Protein AF-A0A3A8HRG1-F1 (afdb_monomer)

Solvent-accessible surface area (backbone atoms only — not comparable to full-atom values): 15637 Å² total; per-residue (Å²): 131,80,51,72,49,59,65,69,24,76,54,39,59,68,60,47,46,47,54,53,48,51,49,38,50,62,71,25,59,51,32,38,40,53,51,36,60,57,62,70,53,98,63,71,62,85,59,69,48,52,72,47,67,64,45,76,43,97,86,77,39,63,30,53,34,36,42,33,46,102,90,48,72,43,30,27,44,77,41,55,66,68,78,72,34,56,59,52,50,50,29,49,76,69,62,64,51,50,36,38,36,26,58,62,85,72,97,61,97,67,65,86,88,61,31,72,48,33,33,49,58,47,18,69,40,35,77,56,68,69,60,18,48,44,32,40,40,48,25,55,53,42,66,61,66,38,48,61,60,55,51,69,58,49,50,54,40,50,50,37,60,64,65,67,47,87,88,56,66,55,38,64,66,50,45,32,52,38,31,23,51,50,37,35,41,72,79,31,68,91,35,49,45,74,49,54,50,80,43,76,74,86,80,70,94,66,68,46,54,30,35,35,32,36,67,55,62,92,91,46,69,62,28,39,39,36,37,36,57,38,89,86,76,68,42,66,27,42,38,36,31,37,72,44,98,89,51,57,49,70,76,46,75,44,70,71,70,49,43,27,62,63,48,25,55,48,52,52,52,55,54,55,54,59,73,69,53,87,129

Mean predicted aligned error: 11.52 Å

Secondary structure (DSSP, 8-state):
---HHHHHHTT-HHHHHHHHHHHHHHH-HHHHHHHHHHHT----TT---EEEEEEEPTTS-EEEEEEEETTEEEEEEE-SS----HHHHHHHHTT---EEEES-STT----TT--EEEHHHHHHH--SHHHHHHHHHHHHHHT----EE-HHHHHHHHHHHHTT-TT---HHHHHHHHHHHHHHHHH-TTTEEEEEEE---SSSSS--EEEEEEESSTTS--EEEEEEE-TTT-SEEEEEE---TTS--EEEEEES-EEHHHHHHHHHHHHHHHHTS--

Nearest PDB structures (foldseek):
  5kuy-assembly1_G  TM=3.711E-01  e=3.960E+00  synthetic construct
  3jv1-assembly1_A  TM=2.970E-01  e=3.161E+00  Trypanosoma brucei

Radius of gyration: 20.43 Å; Cα contacts (8 Å, |Δi|>4): 458; chains: 1; bounding box: 57×33×59 Å

Organism: NCBI:txid2316733

Sequence (279 aa):
MASMFEAMARHRPEWLAQGILMRAVETEPAVRALMIEQLGENLPREEIPGVTEEEVTEGGWRADVCVAWKHRTARLELKLLAGFTRRQEEALKRREVDLLILPSKEGRELPDGLPVLTWRELADAALDPCLKQLLAEVSASSTRRLEEISGTELEQDLNSFVGEREERRWGLMYRFLSTVHQHLNEEAPTEYRASDGWARTPKGEEPYYGFCFWLGDDAKPRYWLGFWRSNNTKKPVFGLSAPSERGPPVLFEEPLSFNAGALARRILSEARGYNCQPR

Foldseek 3Di:
DDDPLRVVCVQNSPVSLLVLLLVLLQPFLLLQVVVCVLLVDPADSPDRWDKDAQDQDPLRHTAGIWTHDPVDIAGEHEDQLDDAAPSRVVCQVVVVHSEYEYLDPPDDDGPPSRRYDYLQNSLVRGPPPVSSSNSVSSSVVSVDQPQADFQVLCVVLQVCVQVPPVPDHRRSQVSNQSNLVVLLCVVQVPFKDWHNDQDFDDPDDWTWTWTWMTGHDPVDWTKTWTWTQDPVPRGIWTFIWTQDPVGTDTLDTDPHTGGSNVRSVVNCVSRVVVVPDDD

pLDDT: mean 78.16, std 14.01, range [41.16, 96.94]

Structure (mmCIF, N/CA/C/O backbone):
data_AF-A0A3A8HRG1-F1
#
_entry.id   AF-A0A3A8HRG1-F1
#
loop_
_atom_site.group_PDB
_atom_site.id
_atom_site.type_symbol
_atom_site.label_atom_id
_atom_site.label_alt_id
_atom_site.label_comp_id
_atom_site.label_asym_id
_atom_site.label_entity_id
_atom_site.label_seq_id
_atom_site.pdbx_PDB_ins_code
_atom_site.Cartn_x
_atom_site.Cartn_y
_atom_site.Cartn_z
_atom_site.occupancy
_atom_site.B_iso_or_equiv
_atom_site.auth_seq_id
_atom_site.auth_comp_id
_atom_site.auth_asym_id
_atom_site.auth_atom_id
_atom_site.pdbx_PDB_model_num
ATOM 1 N N . MET A 1 1 ? 15.275 -9.276 15.040 1.00 42.50 1 MET A N 1
ATOM 2 C CA . MET A 1 1 ? 16.120 -8.224 14.432 1.00 42.50 1 MET A CA 1
ATOM 3 C C . MET A 1 1 ? 15.348 -7.618 13.274 1.00 42.50 1 MET A C 1
ATOM 5 O O . MET A 1 1 ? 14.746 -8.386 12.533 1.00 42.50 1 MET A O 1
ATOM 9 N N . ALA A 1 2 ? 15.314 -6.288 13.160 1.00 51.34 2 ALA A N 1
ATOM 10 C CA . ALA A 1 2 ? 14.718 -5.619 12.003 1.00 51.34 2 ALA A CA 1
ATOM 11 C C . ALA A 1 2 ? 15.547 -5.926 10.742 1.00 51.34 2 ALA A C 1
ATOM 13 O O . ALA A 1 2 ? 16.775 -5.978 10.816 1.00 51.34 2 ALA A O 1
ATOM 14 N N . SER A 1 3 ? 14.874 -6.168 9.619 1.00 54.78 3 SER A N 1
ATOM 15 C CA . SER A 1 3 ? 15.497 -6.293 8.293 1.00 54.78 3 SER A CA 1
ATOM 16 C C . SER A 1 3 ? 16.106 -4.960 7.839 1.00 54.78 3 SER A C 1
ATOM 18 O O . SER A 1 3 ? 15.803 -3.913 8.416 1.00 54.78 3 SER A O 1
ATOM 20 N N . MET A 1 4 ? 16.964 -4.976 6.814 1.00 56.56 4 MET A N 1
ATOM 21 C CA . MET A 1 4 ? 17.594 -3.756 6.297 1.00 56.56 4 MET A CA 1
ATOM 22 C C . MET A 1 4 ? 16.541 -2.786 5.755 1.00 56.56 4 MET A C 1
ATOM 24 O O . MET A 1 4 ? 16.573 -1.600 6.078 1.00 56.56 4 MET A O 1
ATOM 28 N N . PHE A 1 5 ? 15.551 -3.301 5.029 1.00 59.88 5 PHE A N 1
ATOM 29 C CA . PHE A 1 5 ? 14.385 -2.557 4.585 1.00 59.88 5 PHE A CA 1
ATOM 30 C C . PHE A 1 5 ? 13.626 -1.940 5.758 1.00 59.88 5 PHE A C 1
ATOM 32 O O . PHE A 1 5 ? 13.335 -0.756 5.717 1.00 59.88 5 PHE A O 1
ATOM 39 N N . GLU A 1 6 ? 13.338 -2.678 6.833 1.00 58.22 6 GLU A N 1
ATOM 40 C CA . GLU A 1 6 ? 12.644 -2.109 8.001 1.00 58.22 6 GLU A CA 1
ATOM 41 C C . GLU A 1 6 ? 13.480 -1.044 8.719 1.00 58.22 6 GLU A C 1
ATOM 43 O O . GLU A 1 6 ? 12.940 -0.024 9.149 1.00 58.22 6 GLU A O 1
ATOM 48 N N . ALA A 1 7 ? 14.796 -1.248 8.814 1.00 50.50 7 ALA A N 1
ATOM 49 C CA . ALA A 1 7 ? 15.716 -0.274 9.390 1.00 50.50 7 ALA A CA 1
ATOM 50 C C . ALA A 1 7 ? 15.787 1.014 8.547 1.00 50.50 7 ALA A C 1
ATOM 52 O O . ALA A 1 7 ? 15.868 2.115 9.096 1.00 50.50 7 ALA A O 1
ATOM 53 N N . MET A 1 8 ? 15.717 0.889 7.218 1.00 50.62 8 MET A N 1
ATOM 54 C CA . MET A 1 8 ? 15.715 2.012 6.275 1.00 50.62 8 MET A CA 1
ATOM 55 C C . MET A 1 8 ? 14.344 2.676 6.141 1.00 50.62 8 MET A C 1
ATOM 57 O O . MET A 1 8 ? 14.270 3.893 5.978 1.00 50.62 8 MET A O 1
ATOM 61 N N . ALA A 1 9 ? 13.263 1.899 6.232 1.00 54.69 9 ALA A N 1
ATOM 62 C CA . ALA A 1 9 ? 11.900 2.358 6.004 1.00 54.69 9 ALA A CA 1
ATOM 63 C C . ALA A 1 9 ? 11.504 3.425 7.018 1.00 54.69 9 ALA A C 1
ATOM 65 O O . ALA A 1 9 ? 10.703 4.289 6.666 1.00 54.69 9 ALA A O 1
ATOM 66 N N . ARG A 1 10 ? 12.083 3.394 8.234 1.00 54.59 10 ARG A N 1
ATOM 67 C CA . ARG A 1 10 ? 11.799 4.259 9.396 1.00 54.59 10 ARG A CA 1
ATOM 68 C C . ARG A 1 10 ? 10.297 4.338 9.713 1.00 54.59 10 ARG A C 1
ATOM 70 O O . ARG A 1 10 ? 9.851 3.734 10.680 1.00 54.59 10 ARG A O 1
ATOM 77 N N . HIS A 1 11 ? 9.527 5.043 8.877 1.00 49.66 11 HIS A N 1
ATOM 78 C CA . HIS A 1 11 ? 8.080 5.263 8.973 1.00 49.66 11 HIS A CA 1
ATOM 79 C C . HIS A 1 11 ? 7.306 5.199 7.633 1.00 49.66 11 HIS A C 1
ATOM 81 O O . HIS A 1 11 ? 6.101 5.433 7.643 1.00 49.66 11 HIS A O 1
ATOM 87 N N . ARG A 1 12 ? 7.952 4.942 6.480 1.00 55.72 12 ARG A N 1
ATOM 88 C CA . ARG A 1 12 ? 7.312 4.967 5.145 1.00 55.72 12 ARG A CA 1
ATOM 89 C C . ARG A 1 12 ? 7.734 3.792 4.258 1.00 55.72 12 ARG A C 1
ATOM 91 O O . ARG A 1 12 ? 8.461 3.989 3.280 1.00 55.72 12 ARG A O 1
ATOM 98 N N . PRO A 1 13 ? 7.307 2.569 4.601 1.00 69.19 13 PRO A N 1
ATOM 99 C CA . PRO A 1 13 ? 7.654 1.392 3.819 1.00 69.19 13 PRO A CA 1
ATOM 100 C C . PRO A 1 13 ? 7.175 1.507 2.365 1.00 69.19 13 PRO A C 1
ATOM 102 O O . PRO A 1 13 ? 7.899 1.086 1.475 1.00 69.19 13 PRO A O 1
ATOM 105 N N . GLU A 1 14 ? 6.038 2.153 2.102 1.00 72.56 14 GLU A N 1
ATOM 106 C CA . GLU A 1 14 ? 5.504 2.362 0.750 1.00 72.56 14 GLU A CA 1
ATOM 107 C C . GLU A 1 14 ? 6.413 3.257 -0.100 1.00 72.56 14 GLU A C 1
ATOM 109 O O . GLU A 1 14 ? 6.719 2.911 -1.234 1.00 72.56 14 GLU A O 1
ATOM 114 N N . TRP A 1 15 ? 6.916 4.363 0.456 1.00 74.50 15 TRP A N 1
ATOM 115 C CA . TRP A 1 15 ? 7.822 5.270 -0.263 1.00 74.50 15 TRP A CA 1
ATOM 116 C C . TRP A 1 15 ? 9.201 4.656 -0.481 1.00 74.50 15 TRP A C 1
ATOM 118 O O . TRP A 1 15 ? 9.796 4.817 -1.542 1.00 74.50 15 TRP A O 1
ATOM 128 N N . LEU A 1 16 ? 9.717 3.926 0.512 1.00 79.69 16 LEU A N 1
ATOM 129 C CA . LEU A 1 16 ? 10.969 3.204 0.323 1.00 79.69 16 LEU A CA 1
ATOM 130 C C . LEU A 1 16 ? 10.804 2.106 -0.737 1.00 79.69 16 LEU A C 1
ATOM 132 O O . LEU A 1 16 ? 11.670 1.961 -1.591 1.00 79.69 16 LEU A O 1
ATOM 136 N N . ALA A 1 17 ? 9.692 1.367 -0.720 1.00 87.38 17 ALA A N 1
ATOM 137 C CA . ALA A 1 17 ? 9.385 0.361 -1.733 1.00 87.38 17 ALA A CA 1
ATOM 138 C C . ALA A 1 17 ? 9.242 0.975 -3.132 1.00 87.38 17 ALA A C 1
ATOM 140 O O . ALA A 1 17 ? 9.766 0.418 -4.093 1.00 87.38 17 ALA A O 1
ATOM 141 N N . GLN A 1 18 ? 8.608 2.144 -3.236 1.00 89.31 18 GLN A N 1
ATOM 142 C CA . GLN A 1 18 ? 8.532 2.930 -4.464 1.00 89.31 18 GLN A CA 1
ATOM 143 C C . GLN A 1 18 ? 9.930 3.293 -4.978 1.00 89.31 18 GLN A C 1
ATOM 145 O O . GLN A 1 18 ? 10.263 2.958 -6.108 1.00 89.31 18 GLN A O 1
ATOM 150 N N . GLY A 1 19 ? 10.790 3.882 -4.141 1.00 85.50 19 GLY A N 1
ATOM 151 C CA . GLY A 1 19 ? 12.161 4.228 -4.533 1.00 85.50 19 GLY A CA 1
ATOM 152 C C . GLY A 1 19 ? 13.014 3.009 -4.911 1.00 85.50 19 GLY A C 1
ATOM 153 O O . GLY A 1 19 ? 13.786 3.063 -5.867 1.00 85.50 19 GLY A O 1
ATOM 154 N N . ILE A 1 20 ? 12.843 1.883 -4.209 1.00 91.81 20 ILE A N 1
ATOM 155 C CA . ILE A 1 20 ? 13.490 0.605 -4.544 1.00 91.81 20 ILE A CA 1
ATOM 156 C C . ILE A 1 20 ? 13.012 0.102 -5.913 1.00 91.81 20 ILE A C 1
ATOM 158 O O . ILE A 1 20 ? 13.835 -0.327 -6.720 1.00 91.81 20 ILE A O 1
ATOM 162 N N . LEU A 1 21 ? 11.709 0.177 -6.198 1.00 95.88 21 LEU A N 1
ATOM 163 C CA . LEU A 1 21 ? 11.163 -0.188 -7.502 1.00 95.88 21 LEU A CA 1
ATOM 164 C C . LEU A 1 21 ? 11.712 0.714 -8.605 1.00 95.88 21 LEU A C 1
ATOM 166 O O . LEU A 1 21 ? 12.175 0.199 -9.616 1.00 95.88 21 LEU A O 1
ATOM 170 N N . MET A 1 22 ? 11.685 2.036 -8.415 1.00 94.75 22 MET A N 1
ATOM 171 C CA . MET A 1 22 ? 12.206 2.991 -9.397 1.00 94.75 22 MET A CA 1
ATOM 172 C C . MET A 1 22 ? 13.660 2.666 -9.733 1.00 94.75 22 MET A C 1
ATOM 174 O O . MET A 1 22 ? 14.002 2.497 -10.902 1.00 94.75 22 MET A O 1
ATOM 178 N N . ARG A 1 23 ? 14.486 2.442 -8.703 1.00 93.00 23 ARG A N 1
ATOM 179 C CA . ARG A 1 23 ? 15.875 2.017 -8.877 1.00 93.00 23 ARG A CA 1
ATOM 180 C C . ARG A 1 23 ? 15.978 0.719 -9.675 1.00 93.00 23 ARG A C 1
ATOM 182 O O . ARG A 1 23 ? 16.808 0.636 -10.575 1.00 93.00 23 ARG A O 1
ATOM 189 N N . ALA A 1 24 ? 15.144 -0.273 -9.371 1.00 95.88 24 ALA A N 1
ATOM 190 C CA . ALA A 1 24 ? 15.135 -1.539 -10.093 1.00 95.88 24 ALA A CA 1
ATOM 191 C C . ALA A 1 24 ? 14.776 -1.370 -11.572 1.00 95.88 24 ALA A C 1
ATOM 193 O O . ALA A 1 24 ? 15.440 -1.945 -12.431 1.00 95.88 24 ALA A O 1
ATOM 194 N N . VAL A 1 25 ? 13.786 -0.536 -11.887 1.00 95.44 25 VAL A N 1
ATOM 195 C CA . VAL A 1 25 ? 13.422 -0.213 -13.272 1.00 95.44 25 VAL A CA 1
ATOM 196 C C . VAL A 1 25 ? 14.583 0.466 -13.996 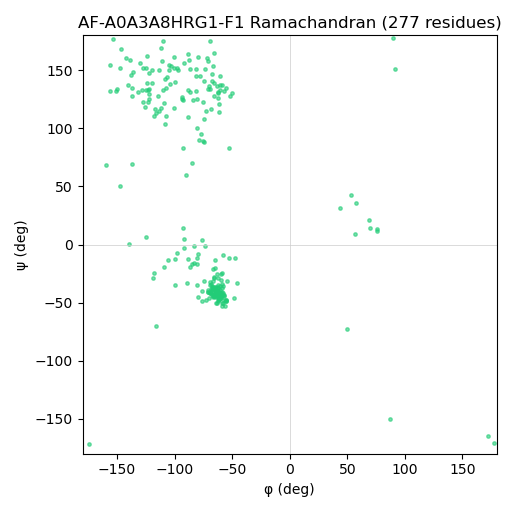1.00 95.44 25 VAL A C 1
ATOM 198 O O . VAL A 1 25 ? 14.898 0.104 -15.129 1.00 95.44 25 VAL A O 1
ATOM 201 N N . GLU A 1 26 ? 15.268 1.405 -13.351 1.00 94.44 26 GLU A N 1
ATOM 202 C CA . GLU A 1 26 ? 16.389 2.133 -13.951 1.00 94.44 26 GLU A CA 1
ATOM 203 C C . GLU A 1 26 ? 17.620 1.242 -14.178 1.00 94.44 26 GLU A C 1
ATOM 205 O O . GLU A 1 26 ? 18.287 1.362 -15.209 1.00 94.44 26 GLU A O 1
ATOM 210 N N . THR A 1 27 ? 17.927 0.315 -13.261 1.00 94.06 27 THR A N 1
ATOM 211 C CA . THR A 1 27 ? 19.212 -0.409 -13.287 1.00 94.06 27 THR A CA 1
ATOM 212 C C . THR A 1 27 ? 19.160 -1.875 -13.669 1.00 94.06 27 THR A C 1
ATOM 214 O O . THR A 1 27 ? 20.188 -2.385 -14.099 1.00 94.06 27 THR A O 1
ATOM 217 N N . GLU A 1 28 ? 18.012 -2.548 -13.581 1.00 94.94 28 GLU A N 1
ATOM 218 C CA . GLU A 1 28 ? 17.913 -3.994 -13.811 1.00 94.94 28 GLU A CA 1
ATOM 219 C C . GLU A 1 28 ? 17.194 -4.307 -15.139 1.00 94.94 28 GLU A C 1
ATOM 221 O O . GLU A 1 28 ? 15.961 -4.263 -15.208 1.00 94.94 28 GLU A O 1
ATOM 226 N N . PRO A 1 29 ? 17.918 -4.695 -16.211 1.00 94.44 29 PRO A N 1
ATOM 227 C CA . PRO A 1 29 ? 17.298 -5.054 -17.490 1.00 94.44 29 PRO A CA 1
ATOM 228 C C . PRO A 1 29 ? 16.288 -6.200 -17.376 1.00 94.44 29 PRO A C 1
ATOM 230 O O . PRO A 1 29 ? 15.260 -6.187 -18.047 1.00 94.44 29 PRO A O 1
ATOM 233 N N . ALA A 1 30 ? 16.549 -7.175 -16.500 1.00 94.88 30 ALA A N 1
ATOM 234 C CA . ALA A 1 30 ? 15.652 -8.304 -16.272 1.00 94.88 30 ALA A CA 1
ATOM 235 C C . ALA A 1 30 ? 14.327 -7.880 -15.611 1.00 94.88 30 ALA A C 1
ATOM 237 O O . ALA A 1 30 ? 13.272 -8.399 -15.975 1.00 94.88 30 ALA A O 1
ATOM 238 N N . VAL A 1 31 ? 14.357 -6.891 -14.709 1.00 95.81 31 VAL A N 1
ATOM 239 C CA . VAL A 1 31 ? 13.141 -6.310 -14.114 1.00 95.81 31 VAL A CA 1
ATOM 240 C C . VAL A 1 31 ? 12.338 -5.564 -15.177 1.00 95.81 31 VAL A C 1
ATOM 242 O O . VAL A 1 31 ? 11.130 -5.772 -15.285 1.00 95.81 31 VAL A O 1
ATOM 245 N N . ARG A 1 32 ? 12.997 -4.762 -16.026 1.00 94.62 32 ARG A N 1
ATOM 246 C CA . ARG A 1 32 ? 12.325 -4.103 -17.160 1.00 94.62 32 ARG A CA 1
ATOM 247 C C . ARG A 1 32 ? 11.702 -5.108 -18.122 1.00 94.62 32 ARG A C 1
ATOM 249 O O . ARG A 1 32 ? 10.558 -4.927 -18.524 1.00 94.62 32 ARG A O 1
ATOM 256 N N . ALA A 1 33 ? 12.426 -6.170 -18.474 1.00 94.56 33 ALA A N 1
ATOM 257 C CA . ALA A 1 33 ? 11.928 -7.206 -19.372 1.00 94.56 33 ALA A CA 1
ATOM 258 C C . ALA A 1 33 ? 10.672 -7.892 -18.813 1.00 94.56 33 ALA A C 1
ATOM 260 O O . ALA A 1 33 ? 9.693 -8.028 -19.544 1.00 94.56 33 ALA A O 1
ATOM 261 N N . LEU A 1 34 ? 10.677 -8.239 -17.520 1.00 96.25 34 LEU A N 1
ATOM 262 C CA . LEU A 1 34 ? 9.517 -8.799 -16.823 1.00 96.25 34 LEU A CA 1
ATOM 263 C C . LEU A 1 34 ? 8.313 -7.843 -16.859 1.00 96.25 34 LEU A C 1
ATOM 265 O O . LEU A 1 34 ? 7.191 -8.262 -17.131 1.00 96.25 34 LEU A O 1
ATOM 269 N N . MET A 1 35 ? 8.533 -6.549 -16.611 1.00 95.12 35 MET A N 1
ATOM 270 C CA . MET A 1 35 ? 7.461 -5.549 -16.650 1.00 95.12 35 MET A CA 1
ATOM 271 C C . MET A 1 35 ? 6.876 -5.366 -18.051 1.00 95.12 35 MET A C 1
ATOM 273 O O . MET A 1 35 ? 5.658 -5.309 -18.193 1.00 95.12 35 MET A O 1
ATOM 277 N N . ILE A 1 36 ? 7.722 -5.305 -19.082 1.00 94.44 36 ILE A N 1
ATOM 278 C CA . ILE A 1 36 ? 7.289 -5.188 -20.482 1.00 94.44 36 ILE A CA 1
ATOM 279 C C . ILE A 1 36 ? 6.469 -6.415 -20.894 1.00 94.44 36 ILE A C 1
ATOM 281 O O . ILE A 1 36 ? 5.417 -6.272 -21.516 1.00 94.44 36 ILE A O 1
ATOM 285 N N . GLU A 1 37 ? 6.921 -7.614 -20.517 1.00 94.69 37 GLU A N 1
ATOM 286 C CA . GLU A 1 37 ? 6.184 -8.856 -20.756 1.00 94.69 37 GLU A CA 1
ATOM 287 C C . GLU A 1 37 ? 4.807 -8.824 -20.087 1.00 94.69 37 GLU A C 1
ATOM 289 O O . GLU A 1 37 ? 3.804 -9.117 -20.734 1.00 94.69 37 GLU A O 1
ATOM 294 N N . GLN A 1 38 ? 4.742 -8.399 -18.823 1.00 95.06 38 GLN A N 1
ATOM 295 C CA . GLN A 1 38 ? 3.491 -8.358 -18.075 1.00 95.06 38 GLN A CA 1
ATOM 296 C C . GLN A 1 38 ? 2.506 -7.304 -18.602 1.00 95.06 38 GLN A C 1
ATOM 298 O O . GLN A 1 38 ? 1.299 -7.544 -18.571 1.00 95.06 38 GLN A O 1
ATOM 303 N N . LEU A 1 39 ? 3.004 -6.167 -19.098 1.00 92.88 39 LEU A N 1
ATOM 304 C CA . LEU A 1 39 ? 2.196 -5.153 -19.785 1.00 92.88 39 LEU A CA 1
ATOM 305 C C . LEU A 1 39 ? 1.635 -5.667 -21.123 1.00 92.88 39 LEU A C 1
ATOM 307 O O . LEU A 1 39 ? 0.645 -5.132 -21.613 1.00 92.88 39 LEU A O 1
ATOM 311 N N . GLY A 1 40 ? 2.240 -6.705 -21.715 1.00 87.94 40 GLY A N 1
ATOM 312 C CA . GLY A 1 40 ? 1.822 -7.254 -23.007 1.00 87.94 40 GLY A CA 1
ATOM 313 C C . GLY A 1 40 ? 2.085 -6.307 -24.182 1.00 87.94 40 GLY A C 1
ATOM 314 O O . GLY A 1 40 ? 1.460 -6.434 -25.235 1.00 87.94 40 GLY A O 1
ATOM 315 N N . GLU A 1 41 ? 2.995 -5.347 -24.011 1.00 82.06 41 GLU A N 1
ATOM 316 C CA . GLU A 1 41 ? 3.288 -4.312 -24.999 1.00 82.06 41 GLU A CA 1
ATOM 317 C C . GLU A 1 41 ? 4.612 -4.569 -25.727 1.00 82.06 41 GLU A C 1
ATOM 319 O O . GLU A 1 41 ? 5.565 -5.128 -25.182 1.00 82.06 41 GLU A O 1
ATOM 324 N N . ASN A 1 42 ? 4.704 -4.116 -26.980 1.00 85.12 42 ASN A N 1
ATOM 325 C CA . ASN A 1 42 ? 5.941 -4.187 -27.755 1.00 85.12 42 ASN A CA 1
ATOM 326 C C . ASN A 1 42 ? 6.841 -2.977 -27.452 1.00 85.12 42 ASN A C 1
ATOM 328 O O . ASN A 1 42 ? 6.986 -2.074 -28.279 1.00 85.12 42 ASN A O 1
ATOM 332 N N . LEU A 1 43 ? 7.396 -2.944 -26.238 1.00 87.75 43 LEU A N 1
ATOM 333 C CA . LEU A 1 43 ? 8.286 -1.881 -25.766 1.00 87.75 43 LEU A CA 1
ATOM 334 C C . LEU A 1 43 ? 9.768 -2.269 -25.923 1.00 87.75 43 LEU A C 1
ATOM 336 O O . LEU A 1 43 ? 10.111 -3.455 -25.840 1.00 87.75 43 LEU A O 1
ATOM 340 N N . PRO A 1 44 ? 10.680 -1.299 -26.125 1.00 85.81 44 PRO A N 1
ATOM 341 C CA . PRO A 1 44 ? 12.100 -1.594 -26.284 1.00 85.81 44 PRO A CA 1
ATOM 342 C C . PRO A 1 44 ? 12.715 -2.116 -24.977 1.00 85.81 44 PRO A C 1
ATOM 344 O O . PRO A 1 44 ? 12.792 -1.402 -23.982 1.00 85.81 44 PRO A O 1
ATOM 347 N N . ARG A 1 45 ? 13.200 -3.365 -24.985 1.00 82.00 45 ARG A N 1
ATOM 348 C CA . ARG A 1 45 ? 13.760 -4.033 -23.789 1.00 82.00 45 ARG A CA 1
ATOM 349 C C . ARG A 1 45 ? 15.059 -3.405 -23.276 1.00 82.00 45 ARG A C 1
ATOM 351 O O . ARG A 1 45 ? 15.320 -3.415 -22.077 1.00 82.00 45 ARG A O 1
ATOM 358 N N . GLU A 1 46 ? 15.853 -2.858 -24.191 1.00 82.94 46 GLU A N 1
ATOM 359 C CA . GLU A 1 46 ? 17.158 -2.257 -23.894 1.00 82.94 46 GLU A CA 1
ATOM 360 C C . GLU A 1 46 ? 17.065 -0.766 -23.526 1.00 82.94 46 GLU A C 1
ATOM 362 O O . GLU A 1 46 ? 18.037 -0.188 -23.044 1.00 82.94 46 GLU A O 1
ATOM 367 N N . GLU A 1 47 ? 15.911 -0.124 -23.746 1.00 89.19 47 GLU A N 1
ATOM 368 C CA . GLU A 1 47 ? 15.701 1.271 -23.353 1.00 89.19 47 GLU A CA 1
ATOM 369 C C . GLU A 1 47 ? 15.596 1.369 -21.828 1.00 89.19 47 GLU A C 1
ATOM 371 O O . GLU A 1 47 ? 14.886 0.595 -21.182 1.00 89.19 47 GLU A O 1
ATOM 376 N N . ILE A 1 48 ? 16.306 2.342 -21.254 1.00 92.94 48 ILE A N 1
ATOM 377 C CA . ILE A 1 48 ? 16.111 2.750 -19.865 1.00 92.94 48 ILE A CA 1
ATOM 378 C C . ILE A 1 48 ? 15.014 3.822 -19.886 1.00 92.94 48 ILE A C 1
ATOM 380 O O . ILE A 1 48 ? 15.265 4.908 -20.414 1.00 92.94 48 ILE A O 1
ATOM 384 N N . PRO A 1 49 ? 13.804 3.531 -19.379 1.00 93.31 49 PRO A N 1
ATOM 385 C CA . PRO A 1 49 ? 12.719 4.499 -19.371 1.00 93.31 49 PRO A CA 1
ATOM 386 C C . PRO A 1 49 ? 12.992 5.614 -18.357 1.00 93.31 49 PRO A C 1
ATOM 388 O O . PRO A 1 49 ? 13.725 5.428 -17.385 1.00 93.31 49 PRO A O 1
ATOM 391 N N . GLY A 1 50 ? 12.354 6.767 -18.555 1.00 94.31 50 GLY A N 1
ATOM 392 C CA . GLY A 1 50 ? 12.231 7.768 -17.499 1.00 94.31 50 GLY A CA 1
ATOM 393 C C . GLY A 1 50 ? 11.275 7.265 -16.420 1.00 94.31 50 GLY A C 1
ATOM 394 O O . GLY A 1 50 ? 10.226 6.714 -16.746 1.00 94.31 50 GLY A O 1
ATOM 395 N N . VAL A 1 51 ? 11.621 7.444 -15.146 1.00 94.62 51 VAL A N 1
ATOM 396 C CA . VAL A 1 51 ? 10.775 7.018 -14.027 1.00 94.62 51 VAL A CA 1
ATOM 397 C C . VAL A 1 51 ? 10.462 8.219 -13.141 1.00 94.62 51 VAL A C 1
ATOM 399 O O . VAL A 1 51 ? 11.368 8.913 -12.685 1.00 94.62 51 VAL A O 1
ATOM 402 N N . THR A 1 52 ? 9.179 8.478 -12.911 1.00 90.38 52 THR A N 1
ATOM 403 C CA . THR A 1 52 ? 8.682 9.576 -12.070 1.00 90.38 52 THR A CA 1
ATOM 404 C C . THR A 1 52 ? 7.811 9.026 -10.951 1.00 90.38 52 THR A C 1
ATOM 406 O O . THR A 1 52 ? 7.143 8.004 -11.104 1.00 90.38 52 THR A O 1
ATOM 409 N N . GLU A 1 53 ? 7.833 9.700 -9.806 1.00 87.38 53 GLU A N 1
ATOM 410 C CA . GLU A 1 53 ? 6.987 9.374 -8.662 1.00 87.38 53 GLU A CA 1
ATOM 411 C C . GLU A 1 53 ? 5.769 10.286 -8.560 1.00 87.38 53 GLU A C 1
ATOM 413 O O . GLU A 1 53 ? 5.827 11.455 -8.937 1.00 87.38 53 GLU A O 1
ATOM 418 N N . GLU A 1 54 ? 4.695 9.754 -7.972 1.00 81.31 54 GLU A N 1
ATOM 419 C CA . GLU A 1 54 ? 3.555 10.531 -7.478 1.00 81.31 54 GLU A CA 1
ATOM 420 C C . GLU A 1 54 ? 2.939 11.487 -8.532 1.00 81.31 54 GLU A C 1
ATOM 422 O O . GLU A 1 54 ? 2.569 12.626 -8.231 1.00 81.31 54 GLU A O 1
ATOM 427 N N . GLU A 1 55 ? 2.780 11.024 -9.777 1.00 82.69 55 GLU A N 1
ATOM 428 C CA . GLU A 1 55 ? 2.306 11.852 -10.892 1.00 82.69 55 GLU A CA 1
ATOM 429 C C . GLU A 1 55 ? 0.779 12.010 -10.886 1.00 82.69 55 GLU A C 1
ATOM 431 O O . GLU A 1 55 ? 0.019 11.036 -10.879 1.00 82.69 55 GLU A O 1
ATOM 436 N N . VAL A 1 56 ? 0.312 13.262 -10.901 1.00 80.69 56 VAL A N 1
ATOM 437 C CA . VAL A 1 56 ? -1.119 13.584 -10.971 1.00 80.69 56 VAL A CA 1
ATOM 438 C C . VAL A 1 56 ? -1.625 13.345 -12.389 1.00 80.69 56 VAL A C 1
ATOM 440 O O . VAL A 1 56 ? -1.141 13.941 -13.346 1.00 80.69 56 VAL A O 1
ATOM 443 N N . THR A 1 57 ? -2.638 12.495 -12.514 1.00 77.00 57 THR A N 1
ATOM 444 C CA . THR A 1 57 ? -3.289 12.188 -13.788 1.00 77.00 57 THR A CA 1
ATOM 445 C C . THR A 1 57 ? -4.425 13.169 -14.084 1.00 77.00 57 THR A C 1
ATOM 447 O O . THR A 1 57 ? -5.013 13.767 -13.179 1.00 77.00 57 THR A O 1
ATOM 450 N N . GLU A 1 58 ? -4.806 13.277 -15.358 1.00 76.19 58 GLU A N 1
ATOM 451 C CA . GLU A 1 58 ? -5.973 14.064 -15.792 1.00 76.19 58 GLU A CA 1
ATOM 452 C C . GLU A 1 58 ? -7.287 13.587 -15.142 1.00 76.19 58 GLU A C 1
ATOM 454 O O . GLU A 1 58 ? -8.211 14.376 -14.955 1.00 76.19 58 GLU A O 1
ATOM 459 N N . GLY A 1 59 ? -7.350 12.315 -14.723 1.00 69.75 59 GLY A N 1
ATOM 460 C CA . GLY A 1 59 ? -8.477 11.723 -13.997 1.00 69.75 59 GLY A CA 1
ATOM 461 C C . GLY A 1 59 ? -8.602 12.168 -12.533 1.00 69.75 59 GLY A C 1
ATOM 462 O O . GLY A 1 59 ? -9.525 11.741 -11.840 1.00 69.75 59 GLY A O 1
ATOM 463 N N . GLY A 1 60 ? -7.695 13.016 -12.030 1.00 75.12 60 GLY A N 1
ATOM 464 C CA . GLY A 1 60 ? -7.742 13.544 -10.661 1.00 75.12 60 GLY A CA 1
ATOM 465 C C . GLY A 1 60 ? -7.306 12.546 -9.579 1.00 75.12 60 GLY A C 1
ATOM 466 O O . GLY A 1 60 ? -7.532 12.780 -8.382 1.00 75.12 60 GLY A O 1
ATOM 467 N N . TRP A 1 61 ? -6.680 11.441 -9.987 1.00 81.69 61 TRP A N 1
ATOM 468 C CA . TRP A 1 61 ? -5.952 10.518 -9.117 1.00 81.69 61 TRP A CA 1
ATOM 469 C C . TRP A 1 61 ? -4.454 10.581 -9.423 1.00 81.69 61 TRP A C 1
ATOM 471 O O . TRP A 1 61 ? -4.033 11.203 -10.399 1.00 81.69 61 TRP A O 1
ATOM 481 N N . ARG A 1 62 ? -3.643 9.975 -8.564 1.00 82.81 62 ARG A N 1
ATOM 482 C CA . ARG A 1 62 ? -2.189 10.062 -8.625 1.00 82.81 62 ARG A CA 1
ATOM 483 C C . ARG A 1 62 ? -1.600 8.665 -8.719 1.00 82.81 62 ARG A C 1
ATOM 485 O O . ARG A 1 62 ? -1.875 7.866 -7.828 1.00 82.81 62 ARG A O 1
ATOM 492 N N . ALA A 1 63 ? -0.819 8.411 -9.763 1.00 87.69 63 ALA A N 1
ATOM 493 C CA . ALA A 1 63 ? -0.067 7.171 -9.893 1.00 87.69 63 ALA A CA 1
ATOM 494 C C . ALA A 1 63 ? 1.132 7.199 -8.945 1.00 87.69 63 ALA A C 1
ATOM 496 O O . ALA A 1 63 ? 1.773 8.240 -8.793 1.00 87.69 63 ALA A O 1
ATOM 497 N N . ASP A 1 64 ? 1.440 6.071 -8.311 1.00 88.94 64 ASP A N 1
ATOM 498 C CA . ASP A 1 64 ? 2.589 5.987 -7.406 1.00 88.94 64 ASP A CA 1
ATOM 499 C C . ASP A 1 64 ? 3.901 6.073 -8.190 1.00 88.94 64 ASP A C 1
ATOM 501 O O . ASP A 1 64 ? 4.824 6.782 -7.789 1.00 88.94 64 ASP A O 1
ATOM 505 N N . VAL A 1 65 ? 3.961 5.390 -9.339 1.00 93.56 65 VAL A N 1
ATOM 506 C CA . VAL A 1 65 ? 5.099 5.427 -10.263 1.00 93.56 65 VAL A CA 1
ATOM 507 C C . VAL A 1 65 ? 4.601 5.538 -11.698 1.00 93.56 65 VAL A C 1
ATOM 509 O O . VAL A 1 65 ? 3.715 4.798 -12.118 1.00 93.56 65 VAL A O 1
ATOM 512 N N . CYS A 1 66 ? 5.217 6.416 -12.476 1.00 94.50 66 CYS A N 1
ATOM 513 C CA . CYS A 1 66 ? 5.069 6.465 -13.922 1.00 94.50 66 CYS A CA 1
ATOM 514 C C . CYS A 1 66 ? 6.376 6.021 -14.578 1.00 94.50 66 CYS A C 1
ATOM 516 O O . CYS A 1 66 ? 7.458 6.473 -14.206 1.00 94.50 66 CYS A O 1
ATOM 518 N N . VAL A 1 67 ? 6.274 5.130 -15.563 1.00 95.25 67 VAL A N 1
ATOM 519 C CA . VAL A 1 67 ? 7.414 4.627 -16.336 1.00 95.25 67 VAL A CA 1
ATOM 520 C C . VAL A 1 67 ? 7.220 5.028 -17.793 1.00 95.25 67 VAL A C 1
ATOM 522 O O . VAL A 1 67 ? 6.311 4.542 -18.463 1.00 95.25 67 VAL A O 1
ATOM 525 N N . ALA A 1 68 ? 8.051 5.947 -18.273 1.00 94.12 68 ALA A N 1
ATOM 526 C CA . ALA A 1 68 ? 7.952 6.572 -19.582 1.00 94.12 68 ALA A CA 1
ATOM 527 C C . ALA A 1 68 ? 9.047 6.072 -20.532 1.00 94.12 68 ALA A C 1
ATOM 529 O O . ALA A 1 68 ? 10.222 6.413 -20.399 1.00 94.12 68 ALA A O 1
ATOM 530 N N . TRP A 1 69 ? 8.634 5.309 -21.537 1.00 93.38 69 TRP A N 1
ATOM 531 C CA . TRP A 1 69 ? 9.392 5.068 -22.761 1.00 93.38 69 TRP A CA 1
ATOM 532 C C . TRP A 1 69 ? 9.061 6.145 -23.794 1.00 93.38 69 TRP A C 1
ATOM 534 O O . TRP A 1 69 ? 8.026 6.812 -23.718 1.00 93.38 69 TRP A O 1
ATOM 544 N N . LYS A 1 70 ? 9.893 6.264 -24.831 1.00 87.31 70 LYS A N 1
ATOM 545 C CA . LYS A 1 70 ? 9.757 7.276 -25.895 1.00 87.31 70 LYS A CA 1
ATOM 546 C C . LYS A 1 70 ? 8.339 7.457 -26.471 1.00 87.31 70 LYS A C 1
ATOM 548 O O . LYS A 1 70 ? 7.990 8.559 -26.894 1.00 87.31 70 LYS A O 1
ATOM 553 N N . HIS A 1 71 ? 7.539 6.393 -26.532 1.00 85.69 71 HIS A N 1
ATOM 554 C CA . HIS A 1 71 ? 6.203 6.404 -27.144 1.00 85.69 71 HIS A CA 1
ATOM 555 C C . HIS A 1 71 ? 5.081 5.921 -26.216 1.00 85.69 71 HIS A C 1
ATOM 557 O O . HIS A 1 71 ? 3.945 5.778 -26.665 1.00 85.69 71 HIS A O 1
ATOM 563 N N . ARG A 1 72 ? 5.380 5.662 -24.938 1.00 90.56 72 ARG A N 1
ATOM 564 C CA . ARG A 1 72 ? 4.425 5.089 -23.989 1.00 90.56 72 ARG A CA 1
ATOM 565 C C . ARG A 1 72 ? 4.802 5.439 -22.559 1.00 90.56 72 ARG A C 1
ATOM 567 O O . ARG A 1 72 ? 5.925 5.181 -22.147 1.00 90.56 72 ARG A O 1
ATOM 574 N N . THR A 1 73 ? 3.827 5.895 -21.784 1.00 92.50 73 THR A N 1
ATOM 575 C CA . THR A 1 73 ? 3.962 6.051 -20.332 1.00 92.50 73 THR A CA 1
ATOM 576 C C . THR A 1 73 ? 3.038 5.080 -19.635 1.00 92.50 73 THR A C 1
ATOM 578 O O . THR A 1 73 ? 1.832 5.236 -19.784 1.00 92.50 73 THR A O 1
ATOM 581 N N . ALA A 1 74 ? 3.576 4.113 -18.896 1.00 94.44 74 ALA A N 1
ATOM 582 C CA . ALA A 1 74 ? 2.805 3.208 -18.052 1.00 94.44 74 ALA A CA 1
ATOM 583 C C . ALA A 1 74 ? 2.620 3.798 -16.645 1.00 94.44 74 ALA A C 1
ATOM 585 O O . ALA A 1 74 ? 3.584 4.261 -16.034 1.00 94.44 74 ALA A O 1
ATOM 586 N N . ARG A 1 75 ? 1.392 3.759 -16.127 1.00 95.06 75 ARG A N 1
ATOM 587 C CA . ARG A 1 75 ? 1.013 4.209 -14.784 1.00 95.06 75 ARG A CA 1
ATOM 588 C C . ARG A 1 75 ? 0.880 3.017 -13.853 1.00 95.06 75 ARG A C 1
ATOM 590 O O . ARG A 1 75 ? 0.043 2.139 -14.069 1.00 95.06 75 ARG A O 1
ATOM 597 N N . LEU A 1 76 ? 1.711 2.994 -12.824 1.00 95.00 76 LEU A N 1
ATOM 598 C CA . LEU A 1 76 ? 1.792 1.911 -11.863 1.00 95.00 76 LEU A CA 1
ATOM 599 C C . LEU A 1 76 ? 1.176 2.340 -10.539 1.00 95.00 76 LEU A C 1
ATOM 601 O O . LEU A 1 76 ? 1.329 3.477 -10.089 1.00 95.00 76 LEU A O 1
ATOM 605 N N . GLU A 1 77 ? 0.527 1.383 -9.892 1.00 92.00 77 GLU A N 1
ATOM 606 C CA . GLU A 1 77 ? 0.002 1.535 -8.541 1.00 92.00 77 GLU A CA 1
ATOM 607 C C . GLU A 1 77 ? 0.555 0.409 -7.660 1.00 92.00 77 GLU A C 1
ATOM 609 O O . GLU A 1 77 ? 0.572 -0.769 -8.040 1.00 92.00 77 GLU A O 1
ATOM 614 N N . LEU A 1 78 ? 1.045 0.789 -6.481 1.00 89.50 78 LEU A N 1
ATOM 615 C CA . LEU A 1 78 ? 1.814 -0.069 -5.594 1.00 89.50 78 LEU A CA 1
ATOM 616 C C . LEU A 1 78 ? 1.028 -0.318 -4.316 1.00 89.50 78 LEU A C 1
ATOM 618 O O . LEU A 1 78 ? 0.635 0.615 -3.621 1.00 89.50 78 LEU A O 1
ATOM 622 N N . LYS A 1 79 ? 0.857 -1.584 -3.929 1.00 83.31 79 LYS A N 1
ATOM 623 C CA . LYS A 1 79 ? 0.312 -1.919 -2.609 1.00 83.31 79 LYS A CA 1
ATOM 624 C C . LYS A 1 79 ? 1.304 -2.733 -1.799 1.00 83.31 79 LYS A C 1
ATOM 626 O O . LYS A 1 79 ? 1.946 -3.658 -2.294 1.00 83.31 79 LYS A O 1
ATOM 631 N N . LEU A 1 80 ? 1.377 -2.381 -0.520 1.00 75.06 80 LEU A N 1
ATOM 632 C CA . LEU A 1 80 ? 2.018 -3.170 0.526 1.00 75.06 80 LEU A CA 1
ATOM 633 C C . LEU A 1 80 ? 0.957 -3.598 1.535 1.00 75.06 80 LEU A C 1
ATOM 635 O O . LEU A 1 80 ? 0.566 -4.757 1.577 1.00 75.06 80 LEU A O 1
ATOM 639 N N . LEU A 1 81 ? 0.446 -2.635 2.299 1.00 65.19 81 LEU A N 1
ATOM 640 C CA . LEU A 1 81 ? -0.531 -2.869 3.363 1.00 65.19 81 LEU A CA 1
ATOM 641 C C . LEU A 1 81 ? -1.852 -2.136 3.108 1.00 65.19 81 LEU A C 1
ATOM 643 O O . LEU A 1 81 ? -2.910 -2.620 3.506 1.00 65.19 81 LEU A O 1
ATOM 647 N N . ALA A 1 82 ? -1.797 -1.008 2.394 1.00 61.94 82 ALA A N 1
ATOM 648 C CA . ALA A 1 82 ? -2.961 -0.202 2.053 1.00 61.94 82 ALA A CA 1
ATOM 649 C C . ALA A 1 82 ? -3.993 -0.963 1.207 1.00 61.94 82 ALA A C 1
ATOM 651 O O . ALA A 1 82 ? -3.649 -1.713 0.286 1.00 61.94 82 ALA A O 1
ATOM 652 N N . GLY A 1 83 ? -5.271 -0.669 1.448 1.00 64.44 83 GLY A N 1
ATOM 653 C CA . GLY A 1 83 ? -6.318 -0.852 0.443 1.00 64.44 83 GLY A CA 1
ATOM 654 C C . GLY A 1 83 ? -6.181 0.145 -0.718 1.00 64.44 83 GLY A C 1
ATOM 655 O O . GLY A 1 83 ? -5.323 1.035 -0.708 1.00 64.44 83 GLY A O 1
ATOM 656 N N . PHE A 1 84 ? -7.035 -0.002 -1.730 1.00 71.00 84 PHE A N 1
ATOM 657 C CA . PHE A 1 84 ? -7.219 1.030 -2.750 1.00 71.00 84 PHE A CA 1
ATOM 658 C C . PHE A 1 84 ? -8.109 2.146 -2.197 1.00 71.00 84 PHE A C 1
ATOM 660 O O . PHE A 1 84 ? -9.018 1.902 -1.410 1.00 71.00 84 PHE A O 1
ATOM 667 N N . THR A 1 85 ? -7.836 3.385 -2.590 1.00 66.31 85 THR A N 1
ATOM 668 C CA . THR A 1 85 ? -8.783 4.487 -2.377 1.00 66.31 85 THR A CA 1
ATOM 669 C C . THR A 1 85 ? -9.873 4.443 -3.448 1.00 66.31 85 THR A C 1
ATOM 671 O O . THR A 1 85 ? -9.640 3.907 -4.530 1.00 66.31 85 THR A O 1
ATOM 674 N N . ARG A 1 86 ? -11.019 5.105 -3.231 1.00 62.78 86 ARG A N 1
ATOM 675 C CA . ARG A 1 86 ? -12.097 5.207 -4.238 1.00 62.78 86 ARG A CA 1
ATOM 676 C C . ARG A 1 86 ? -11.599 5.610 -5.612 1.00 62.78 86 ARG A C 1
ATOM 678 O O . ARG A 1 86 ? -12.009 5.054 -6.619 1.00 62.78 86 ARG A O 1
ATOM 685 N N . ARG A 1 87 ? -10.732 6.625 -5.642 1.00 69.44 87 ARG A N 1
ATOM 686 C CA . ARG A 1 87 ? -10.207 7.180 -6.889 1.00 69.44 87 ARG A CA 1
ATOM 687 C C . ARG A 1 87 ? -9.331 6.160 -7.604 1.00 69.44 87 ARG A C 1
ATOM 689 O O . ARG A 1 87 ? -9.388 6.077 -8.820 1.00 69.44 87 ARG A O 1
ATOM 696 N N . GLN A 1 88 ? -8.577 5.360 -6.851 1.00 78.31 88 GLN A N 1
ATOM 697 C CA . GLN A 1 88 ? -7.792 4.257 -7.401 1.00 78.31 88 GLN A CA 1
ATOM 698 C C . GLN A 1 88 ? -8.693 3.116 -7.877 1.00 78.31 88 GLN A C 1
ATOM 700 O O . GLN A 1 88 ? -8.465 2.585 -8.952 1.00 78.31 88 GLN A O 1
ATOM 705 N N . GLU A 1 89 ? -9.756 2.767 -7.151 1.00 79.75 89 GLU A N 1
ATOM 706 C CA . GLU A 1 89 ? -10.737 1.783 -7.626 1.00 79.75 89 GLU A CA 1
ATOM 707 C C . GLU A 1 89 ? -11.467 2.246 -8.893 1.00 79.75 89 GLU A C 1
ATOM 709 O O . GLU A 1 89 ? -11.690 1.460 -9.814 1.00 79.75 89 GLU A O 1
ATOM 714 N N . GLU A 1 90 ? -11.837 3.525 -8.966 1.00 81.31 90 GLU A N 1
ATOM 715 C CA . GLU A 1 90 ? -12.415 4.139 -10.160 1.00 81.31 90 GLU A CA 1
ATOM 716 C C . GLU A 1 90 ? -11.412 4.120 -11.324 1.00 81.31 90 GLU A C 1
ATOM 718 O O . GLU A 1 90 ? -11.783 3.715 -12.426 1.00 81.31 90 GLU A O 1
ATOM 723 N N . ALA A 1 91 ? -10.143 4.458 -11.080 1.00 86.62 91 ALA A N 1
ATOM 724 C CA . ALA A 1 91 ? -9.066 4.371 -12.066 1.00 86.62 91 ALA A CA 1
ATOM 725 C C . ALA A 1 91 ? -8.838 2.931 -12.558 1.00 86.62 91 ALA A C 1
ATOM 727 O O . ALA A 1 91 ? -8.700 2.698 -13.758 1.00 86.62 91 ALA A O 1
ATOM 728 N N . LEU A 1 92 ? -8.877 1.947 -11.654 1.00 87.50 92 LEU A N 1
ATOM 729 C CA . LEU A 1 92 ? -8.788 0.522 -11.979 1.00 87.50 92 LEU A CA 1
ATOM 730 C C . LEU A 1 92 ? -9.946 0.082 -12.880 1.00 87.50 92 LEU A C 1
ATOM 732 O O . LEU A 1 92 ? -9.724 -0.554 -13.911 1.00 87.50 92 LEU A O 1
ATOM 736 N N . LYS A 1 93 ? -11.181 0.470 -12.539 1.00 86.44 93 LYS A N 1
ATOM 737 C CA . LYS A 1 93 ? -12.380 0.186 -13.348 1.00 86.44 93 LYS A CA 1
ATOM 738 C C . LYS A 1 93 ? -12.301 0.832 -14.733 1.00 86.44 93 LYS A C 1
ATOM 740 O O . LYS A 1 93 ? -12.747 0.234 -15.709 1.00 86.44 93 LYS A O 1
ATOM 745 N N . ARG A 1 94 ? -11.718 2.030 -14.826 1.00 89.25 94 ARG A N 1
ATOM 746 C CA . ARG A 1 94 ? -11.529 2.779 -16.078 1.00 89.25 94 ARG A CA 1
ATOM 747 C C . ARG A 1 94 ? -10.291 2.374 -16.879 1.00 89.25 94 ARG A C 1
ATOM 749 O O . ARG A 1 94 ? -10.102 2.916 -17.961 1.00 89.25 94 ARG A O 1
ATOM 756 N N . ARG A 1 95 ? -9.479 1.427 -16.389 1.00 88.69 95 ARG A N 1
ATOM 757 C CA . ARG A 1 95 ? -8.197 1.025 -17.006 1.00 88.69 95 ARG A CA 1
ATOM 758 C C . ARG A 1 95 ? -7.210 2.184 -17.157 1.00 88.69 95 ARG A C 1
ATOM 760 O O . ARG A 1 95 ? -6.466 2.255 -18.124 1.00 88.69 95 ARG A O 1
ATOM 767 N N . GLU A 1 96 ? -7.209 3.093 -16.190 1.00 91.69 96 GLU A N 1
ATOM 768 C CA . GLU A 1 96 ? -6.231 4.183 -16.114 1.00 91.69 96 GLU A CA 1
ATOM 769 C C . GLU A 1 96 ? -4.931 3.739 -15.415 1.00 91.69 96 GLU A C 1
ATOM 771 O O . GLU A 1 96 ? -3.905 4.406 -15.551 1.00 91.69 96 GLU A O 1
ATOM 776 N N . VAL A 1 97 ? -4.977 2.617 -14.684 1.00 93.19 97 VAL A N 1
ATOM 777 C CA . VAL A 1 97 ? -3.815 1.912 -14.120 1.00 93.19 97 VAL A CA 1
ATOM 778 C C . VAL A 1 97 ? -3.361 0.846 -15.114 1.00 93.19 97 VAL A C 1
ATOM 780 O O . VAL A 1 97 ? -4.148 -0.028 -15.481 1.00 93.19 97 VAL A O 1
ATOM 783 N N . ASP A 1 98 ? -2.092 0.897 -15.508 1.00 94.81 98 ASP A N 1
ATOM 784 C CA . ASP A 1 98 ? -1.515 -0.016 -16.497 1.00 94.81 98 ASP A CA 1
ATOM 785 C C . ASP A 1 98 ? -0.943 -1.287 -15.856 1.00 94.81 98 ASP A C 1
ATOM 787 O O . ASP A 1 98 ? -0.994 -2.361 -16.452 1.00 94.81 98 ASP A O 1
ATOM 791 N N . LEU A 1 99 ? -0.408 -1.183 -14.634 1.00 95.69 99 LEU A N 1
ATOM 792 C CA . LEU A 1 99 ? 0.194 -2.307 -13.917 1.00 95.69 99 LEU A CA 1
ATOM 793 C C . LEU A 1 99 ? 0.057 -2.145 -12.400 1.00 95.69 99 LEU A C 1
ATOM 795 O O . LEU A 1 99 ? 0.362 -1.092 -11.841 1.00 95.69 99 LEU A O 1
ATOM 799 N N . LEU A 1 100 ? -0.351 -3.221 -11.728 1.00 94.50 100 LEU A N 1
ATOM 800 C CA . LEU A 1 100 ? -0.337 -3.314 -10.271 1.00 94.50 100 LEU A CA 1
ATOM 801 C C . LEU A 1 100 ? 0.875 -4.080 -9.760 1.00 94.50 100 LEU A C 1
ATOM 803 O O . LEU A 1 100 ? 1.218 -5.134 -10.297 1.00 94.50 100 LEU A O 1
ATOM 807 N N . ILE A 1 101 ? 1.459 -3.596 -8.663 1.00 93.81 101 ILE A N 1
ATOM 808 C CA . ILE A 1 101 ? 2.471 -4.337 -7.905 1.00 93.81 101 ILE A CA 1
ATOM 809 C C . ILE A 1 101 ? 1.945 -4.611 -6.500 1.00 93.81 101 ILE A C 1
ATOM 811 O O . ILE A 1 101 ? 1.691 -3.689 -5.722 1.00 93.81 101 ILE A O 1
ATOM 815 N N . LEU A 1 102 ? 1.769 -5.894 -6.181 1.00 88.25 102 LEU A N 1
ATOM 816 C CA . LEU A 1 102 ? 1.121 -6.358 -4.952 1.00 88.25 102 LEU A CA 1
ATOM 817 C C . LEU A 1 102 ? 2.028 -7.301 -4.138 1.00 88.25 102 LEU A C 1
ATOM 819 O O . LEU A 1 102 ? 2.977 -7.879 -4.667 1.00 88.25 102 LEU A O 1
ATOM 823 N N . PRO A 1 103 ? 1.742 -7.531 -2.845 1.00 81.25 103 PRO A N 1
ATOM 824 C CA . PRO A 1 103 ? 2.421 -8.571 -2.067 1.00 81.25 103 PRO A CA 1
ATOM 825 C C . PRO A 1 103 ? 2.087 -9.983 -2.556 1.00 81.25 103 PRO A C 1
ATOM 827 O O . PRO A 1 103 ? 2.954 -10.851 -2.587 1.00 81.25 103 PRO A O 1
ATOM 830 N N . SER A 1 104 ? 0.825 -10.194 -2.935 1.00 80.44 104 SER A N 1
ATOM 831 C CA . SER A 1 104 ? 0.263 -11.451 -3.428 1.00 80.44 104 SER A CA 1
ATOM 832 C C . SER A 1 104 ? -0.829 -11.155 -4.458 1.00 80.44 104 SER A C 1
ATOM 834 O O . SER A 1 104 ? -1.473 -10.105 -4.396 1.00 80.44 104 SER A O 1
ATOM 836 N N . LYS A 1 105 ? -1.026 -12.089 -5.396 1.00 79.38 105 LYS A N 1
ATOM 837 C CA . LYS A 1 105 ? -2.119 -12.068 -6.384 1.00 79.38 105 LYS A CA 1
ATOM 838 C C . LYS A 1 105 ? -3.429 -12.632 -5.811 1.00 79.38 105 LYS A C 1
ATOM 840 O O . LYS A 1 105 ? -4.486 -12.426 -6.395 1.00 79.38 105 LYS A O 1
ATOM 845 N N . GLU A 1 106 ? -3.367 -13.348 -4.690 1.00 68.31 106 GLU A N 1
ATOM 846 C CA . GLU A 1 106 ? -4.517 -14.031 -4.092 1.00 68.31 106 GLU A CA 1
ATOM 847 C C . GLU A 1 106 ? -5.395 -13.087 -3.252 1.00 68.31 106 GLU A C 1
ATOM 849 O O . GLU A 1 106 ? -4.913 -12.119 -2.659 1.00 68.31 106 GLU A O 1
ATOM 854 N N . GLY A 1 107 ? -6.694 -13.398 -3.169 1.00 58.31 107 GLY A N 1
ATOM 855 C CA . GLY A 1 107 ? -7.619 -12.777 -2.211 1.00 58.31 107 GLY A CA 1
ATOM 856 C C . GLY A 1 107 ? -8.074 -11.350 -2.536 1.00 58.31 107 GLY A C 1
ATOM 857 O O . GLY A 1 107 ? -8.670 -10.701 -1.679 1.00 58.31 107 GLY A O 1
ATOM 858 N N . ARG A 1 108 ? -7.810 -10.843 -3.747 1.00 65.94 108 ARG A N 1
ATOM 859 C CA . ARG A 1 108 ? -8.299 -9.534 -4.207 1.00 65.94 108 ARG A CA 1
ATOM 860 C C . ARG A 1 108 ? -9.125 -9.683 -5.478 1.00 65.94 108 ARG A C 1
ATOM 862 O O . ARG A 1 108 ? -8.665 -10.277 -6.448 1.00 65.94 108 ARG A O 1
ATOM 869 N N . GLU A 1 109 ? -10.317 -9.096 -5.485 1.00 69.50 109 GLU A N 1
ATOM 870 C CA . GLU A 1 109 ? -11.105 -8.924 -6.706 1.00 69.50 109 GLU A CA 1
ATOM 871 C C . GLU A 1 109 ? -10.481 -7.796 -7.538 1.00 69.50 109 GLU A C 1
ATOM 873 O O . GLU A 1 109 ? -10.534 -6.623 -7.165 1.00 69.50 109 GLU A O 1
ATOM 878 N N . LEU A 1 110 ? -9.834 -8.153 -8.648 1.00 80.81 110 LEU A N 1
ATOM 879 C CA . LEU A 1 110 ? -9.217 -7.210 -9.581 1.00 80.81 110 LEU A CA 1
ATOM 880 C C . LEU A 1 110 ? -9.955 -7.248 -10.926 1.00 80.81 110 LEU A C 1
ATOM 882 O O . LEU A 1 110 ? -10.476 -8.300 -11.294 1.00 80.81 110 LEU A O 1
ATOM 886 N N . PRO A 1 111 ? -9.991 -6.138 -11.686 1.00 82.88 111 PRO A N 1
ATOM 887 C CA . PRO A 1 111 ? -10.563 -6.141 -13.029 1.00 82.88 111 PRO A CA 1
ATOM 888 C C . PRO A 1 111 ? -9.908 -7.195 -13.936 1.00 82.88 111 PRO A C 1
ATOM 890 O O . PRO A 1 111 ? -8.681 -7.274 -14.010 1.00 82.88 111 PRO A O 1
ATOM 893 N N . ASP A 1 112 ? -10.717 -7.953 -14.681 1.00 82.12 112 ASP A N 1
ATOM 894 C CA . ASP A 1 112 ? -10.247 -9.063 -15.524 1.00 82.12 112 ASP A CA 1
ATOM 895 C C . ASP A 1 112 ? -9.116 -8.659 -16.477 1.00 82.12 112 ASP A C 1
ATOM 897 O O . ASP A 1 112 ? -9.229 -7.693 -17.227 1.00 82.12 112 ASP A O 1
ATOM 901 N N . GLY A 1 113 ? -8.002 -9.387 -16.484 1.00 84.00 113 GLY A N 1
ATOM 902 C CA . GLY A 1 113 ? -6.883 -9.097 -17.388 1.00 84.00 113 GLY A CA 1
ATOM 903 C C . GLY A 1 113 ? -6.115 -7.809 -17.070 1.00 84.00 113 GLY A C 1
ATOM 904 O O . GLY A 1 113 ? -5.364 -7.333 -17.915 1.00 84.00 113 GLY A O 1
ATOM 905 N N . LEU A 1 114 ? -6.296 -7.217 -15.884 1.00 90.44 114 LEU A N 1
ATOM 906 C CA . LEU A 1 114 ? -5.386 -6.180 -15.400 1.00 90.44 114 LEU A CA 1
ATOM 907 C C . LEU A 1 114 ? -3.995 -6.796 -15.159 1.00 90.44 114 LEU A C 1
ATOM 909 O O . LEU A 1 114 ? -3.911 -7.800 -14.448 1.00 90.44 114 LEU A O 1
ATOM 913 N N . PRO A 1 115 ? -2.910 -6.226 -15.712 1.00 94.25 115 PRO A N 1
ATOM 914 C CA . PRO A 1 115 ? -1.560 -6.699 -15.438 1.00 94.25 115 PRO A CA 1
ATOM 915 C C . PRO A 1 115 ? -1.200 -6.594 -13.951 1.00 94.25 115 PRO A C 1
ATOM 917 O O . PRO A 1 115 ? -1.398 -5.550 -13.322 1.00 94.25 115 PRO A O 1
ATOM 920 N N . VAL A 1 116 ? -0.639 -7.671 -13.390 1.00 94.38 116 VAL A N 1
ATOM 921 C CA . VAL A 1 116 ? -0.206 -7.723 -11.984 1.00 94.38 116 VAL A CA 1
ATOM 922 C C . VAL A 1 116 ? 1.155 -8.400 -11.867 1.00 94.38 116 VAL A C 1
ATOM 924 O O . VAL A 1 116 ? 1.321 -9.548 -12.284 1.00 94.38 116 VAL A O 1
ATOM 927 N N . LEU A 1 117 ? 2.089 -7.723 -11.203 1.00 96.19 117 LEU A N 1
ATOM 928 C CA . LEU A 1 117 ? 3.315 -8.313 -10.672 1.00 96.19 117 LEU A CA 1
ATOM 929 C C . LEU A 1 117 ? 3.277 -8.341 -9.148 1.00 96.19 117 LEU A C 1
ATOM 931 O O . LEU A 1 117 ? 2.580 -7.570 -8.490 1.00 96.19 117 LEU A O 1
ATOM 935 N N . THR A 1 118 ? 4.075 -9.226 -8.575 1.00 93.62 118 THR A N 1
ATOM 936 C CA . THR A 1 118 ? 4.365 -9.238 -7.150 1.00 93.62 118 THR A CA 1
ATOM 937 C C . THR A 1 118 ? 5.743 -8.670 -6.866 1.00 93.62 118 THR A C 1
ATOM 939 O O . THR A 1 118 ? 6.670 -8.784 -7.669 1.00 93.62 118 THR A O 1
ATOM 942 N N . TRP A 1 119 ? 5.914 -8.126 -5.661 1.00 93.62 119 TRP A N 1
ATOM 943 C CA . TRP A 1 119 ? 7.236 -7.746 -5.151 1.00 93.62 119 TRP A CA 1
ATOM 944 C C . TRP A 1 119 ? 8.238 -8.908 -5.195 1.00 93.62 119 TRP A C 1
ATOM 946 O O . TRP A 1 119 ? 9.430 -8.694 -5.412 1.00 93.62 119 TRP A O 1
ATOM 956 N N . ARG A 1 120 ? 7.754 -10.148 -5.034 1.00 93.62 120 ARG A N 1
ATOM 957 C CA . ARG A 1 120 ? 8.582 -11.351 -5.116 1.00 93.62 120 ARG A CA 1
ATOM 958 C C . ARG A 1 120 ? 9.065 -11.629 -6.539 1.00 93.62 120 ARG A C 1
ATOM 960 O O . ARG A 1 120 ? 10.251 -11.883 -6.712 1.00 93.62 120 ARG A O 1
ATOM 967 N N . GLU A 1 121 ? 8.184 -11.537 -7.534 1.00 96.94 121 GLU A N 1
ATOM 968 C CA . GLU A 1 121 ? 8.554 -11.708 -8.948 1.00 96.94 121 GLU A CA 1
ATOM 969 C C . GLU A 1 121 ? 9.617 -10.678 -9.372 1.00 96.94 121 GLU A C 1
ATOM 971 O O . GLU A 1 121 ? 10.602 -11.035 -10.016 1.00 96.94 121 GLU A O 1
ATOM 976 N N . LEU A 1 122 ? 9.482 -9.423 -8.927 1.00 96.81 122 LEU A N 1
ATOM 977 C CA . LEU A 1 122 ? 10.486 -8.376 -9.158 1.00 96.81 122 LEU A CA 1
ATOM 978 C C . LEU A 1 122 ? 11.834 -8.706 -8.496 1.00 96.81 122 LEU A C 1
ATOM 980 O O . LEU A 1 122 ? 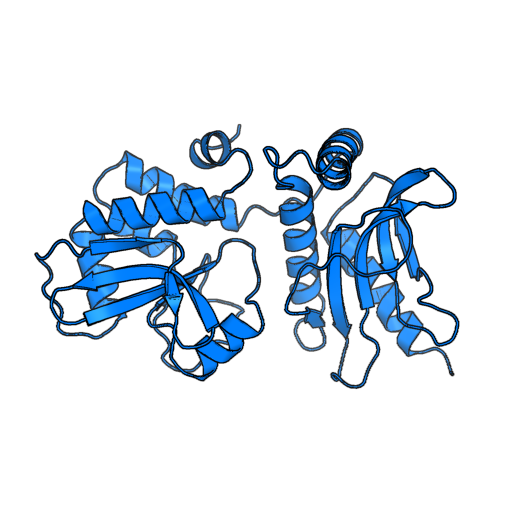12.886 -8.529 -9.109 1.00 96.81 122 LEU A O 1
ATOM 984 N N . ALA A 1 123 ? 11.816 -9.215 -7.260 1.00 95.56 123 ALA A N 1
ATOM 985 C CA . ALA A 1 123 ? 13.027 -9.642 -6.560 1.00 95.56 123 ALA A CA 1
ATOM 986 C C . ALA A 1 123 ? 13.722 -10.816 -7.265 1.00 95.56 123 ALA A C 1
ATOM 988 O O . ALA A 1 123 ? 14.949 -10.876 -7.330 1.00 95.56 123 ALA A O 1
ATOM 989 N N . ASP A 1 124 ? 12.950 -11.764 -7.793 1.00 96.75 124 ASP A N 1
ATOM 990 C CA . ASP A 1 124 ? 13.498 -12.928 -8.482 1.00 96.75 124 ASP A CA 1
ATOM 991 C C . ASP A 1 124 ? 14.150 -12.554 -9.817 1.00 96.75 124 ASP A C 1
ATOM 993 O O . ASP A 1 124 ? 15.178 -13.146 -10.158 1.00 96.75 124 ASP A O 1
ATOM 997 N N . ALA A 1 125 ? 13.628 -11.527 -10.494 1.00 96.56 125 ALA A N 1
ATOM 998 C CA . ALA A 1 125 ? 14.202 -10.967 -11.715 1.00 96.56 125 ALA A CA 1
ATOM 999 C C . ALA A 1 125 ? 15.467 -10.119 -11.485 1.00 96.56 125 ALA A C 1
ATOM 1001 O O . ALA A 1 125 ? 16.333 -10.087 -12.357 1.00 96.56 125 ALA A O 1
ATOM 1002 N N . ALA A 1 126 ? 15.595 -9.434 -10.344 1.00 95.56 126 ALA A N 1
ATOM 1003 C CA . ALA A 1 126 ? 16.765 -8.604 -10.050 1.00 95.56 126 ALA A CA 1
ATOM 1004 C C . ALA A 1 126 ? 18.060 -9.438 -9.971 1.00 95.56 126 ALA A C 1
ATOM 1006 O O . ALA A 1 126 ? 18.095 -10.516 -9.363 1.00 95.56 126 ALA A O 1
ATOM 1007 N N . LEU A 1 127 ? 19.134 -8.924 -10.576 1.00 93.75 127 LEU A N 1
ATOM 1008 C CA . LEU A 1 127 ? 20.455 -9.552 -10.602 1.00 93.75 127 LEU A CA 1
ATOM 1009 C C . LEU A 1 127 ? 21.393 -8.948 -9.555 1.00 93.75 127 LEU A C 1
ATOM 1011 O O . LEU A 1 127 ? 22.194 -9.687 -8.979 1.00 93.75 127 LEU A O 1
ATOM 1015 N N . ASP A 1 128 ? 21.288 -7.641 -9.280 1.00 94.50 128 ASP A N 1
ATOM 1016 C CA . ASP A 1 128 ? 22.039 -7.018 -8.187 1.00 94.50 128 ASP A CA 1
ATOM 1017 C C . ASP A 1 128 ? 21.639 -7.637 -6.830 1.00 94.50 128 ASP A C 1
ATOM 1019 O O . ASP A 1 128 ? 20.466 -7.576 -6.445 1.00 94.50 128 ASP A O 1
ATOM 1023 N N . PRO A 1 129 ? 22.583 -8.228 -6.069 1.00 90.19 129 PRO A N 1
ATOM 1024 C CA . PRO A 1 129 ? 22.254 -8.934 -4.831 1.00 90.19 129 PRO A CA 1
ATOM 1025 C C . PRO A 1 129 ? 21.621 -8.047 -3.753 1.00 90.19 129 PRO A C 1
ATOM 1027 O O . PRO A 1 129 ? 20.759 -8.516 -3.010 1.00 90.19 129 PRO A O 1
ATOM 1030 N N . CYS A 1 130 ? 22.031 -6.777 -3.661 1.00 86.62 130 CYS A N 1
ATOM 1031 C CA . CYS A 1 130 ? 21.532 -5.851 -2.646 1.00 86.62 130 CYS A CA 1
ATOM 1032 C C . CYS A 1 130 ? 20.092 -5.433 -2.959 1.00 86.62 130 CYS A C 1
ATOM 1034 O O . CYS A 1 130 ? 19.207 -5.516 -2.107 1.00 86.62 130 CYS A O 1
ATOM 1036 N N . LEU A 1 131 ? 19.835 -5.054 -4.208 1.00 89.44 131 LEU A N 1
ATOM 1037 C CA . LEU A 1 131 ? 18.514 -4.687 -4.688 1.00 89.44 131 LEU A CA 1
ATOM 1038 C C . LEU A 1 131 ? 17.547 -5.874 -4.653 1.00 89.44 131 LEU A C 1
ATOM 1040 O O . LEU A 1 131 ? 16.411 -5.727 -4.202 1.00 89.44 131 LEU A O 1
ATOM 1044 N N . LYS A 1 132 ? 18.009 -7.065 -5.048 1.00 94.19 132 LYS A N 1
ATOM 1045 C CA . LYS A 1 132 ? 17.262 -8.319 -4.906 1.00 94.19 132 LYS A CA 1
ATOM 1046 C C . LYS A 1 132 ? 16.849 -8.568 -3.461 1.00 94.19 132 LYS A C 1
ATOM 1048 O O . LYS A 1 132 ? 15.686 -8.878 -3.199 1.00 94.19 132 LYS A O 1
ATOM 1053 N N . GLN A 1 133 ? 17.784 -8.419 -2.522 1.00 85.81 133 GLN A N 1
ATOM 1054 C CA . GLN A 1 133 ? 17.491 -8.561 -1.100 1.00 85.81 133 GLN A CA 1
ATOM 1055 C C . GLN A 1 133 ? 16.457 -7.524 -0.644 1.00 85.81 133 GLN A C 1
ATOM 1057 O O . GLN A 1 133 ? 15.487 -7.894 0.009 1.00 85.81 133 GLN A O 1
ATOM 1062 N N . LEU A 1 134 ? 16.616 -6.253 -1.021 1.00 84.81 134 LEU A N 1
ATOM 1063 C CA . LEU A 1 134 ? 15.680 -5.185 -0.665 1.00 84.81 134 LEU A CA 1
ATOM 1064 C C . LEU A 1 134 ? 14.265 -5.440 -1.207 1.00 84.81 134 LEU A C 1
ATOM 1066 O O . LEU A 1 134 ? 13.305 -5.337 -0.449 1.00 84.81 134 LEU A O 1
ATOM 1070 N N . LEU A 1 135 ? 14.116 -5.835 -2.474 1.00 90.44 135 LEU A N 1
ATOM 1071 C CA . LEU A 1 135 ? 12.821 -6.194 -3.070 1.00 90.44 135 LEU A CA 1
ATOM 1072 C C . LEU A 1 135 ? 12.186 -7.415 -2.380 1.00 90.44 135 LEU A C 1
ATOM 1074 O O . LEU A 1 135 ? 10.982 -7.432 -2.110 1.00 90.44 135 LEU A O 1
ATOM 1078 N N . ALA A 1 136 ? 12.991 -8.426 -2.036 1.00 86.69 136 ALA A N 1
ATOM 1079 C CA . ALA A 1 136 ? 12.516 -9.583 -1.281 1.00 86.69 136 ALA A CA 1
ATOM 1080 C C . ALA A 1 136 ? 12.064 -9.193 0.138 1.00 86.69 136 ALA A C 1
ATOM 1082 O O . ALA A 1 136 ? 11.055 -9.701 0.632 1.00 86.69 136 ALA A O 1
ATOM 1083 N N . GLU A 1 137 ? 12.774 -8.267 0.785 1.00 81.81 137 GLU A N 1
ATOM 1084 C CA . GLU A 1 137 ? 12.407 -7.728 2.093 1.00 81.81 137 GLU A CA 1
ATOM 1085 C C . GLU A 1 137 ? 11.149 -6.850 2.030 1.00 81.81 137 GLU A C 1
ATOM 1087 O O . GLU A 1 137 ? 10.341 -6.932 2.951 1.00 81.81 137 GLU A O 1
ATOM 1092 N N . VAL A 1 138 ? 10.915 -6.086 0.953 1.00 83.44 138 VAL A N 1
ATOM 1093 C CA . VAL A 1 138 ? 9.640 -5.376 0.711 1.00 83.44 138 VAL A CA 1
ATOM 1094 C C . VAL A 1 138 ? 8.478 -6.373 0.690 1.00 83.44 138 VAL A C 1
ATOM 1096 O O . VAL A 1 138 ? 7.503 -6.203 1.427 1.00 83.44 138 VAL A O 1
ATOM 1099 N N . SER A 1 139 ? 8.608 -7.449 -0.097 1.00 80.81 139 SER A N 1
ATOM 1100 C CA . SER A 1 139 ? 7.606 -8.520 -0.180 1.00 80.81 139 SER A CA 1
ATOM 1101 C C . SER A 1 139 ? 7.330 -9.126 1.199 1.00 80.81 139 SER A C 1
ATOM 1103 O O . SER A 1 139 ? 6.192 -9.113 1.666 1.00 80.81 139 SER A O 1
ATOM 1105 N N . ALA A 1 140 ? 8.371 -9.555 1.915 1.00 72.12 140 ALA A N 1
ATOM 1106 C CA . ALA A 1 140 ? 8.211 -10.133 3.245 1.00 72.12 140 ALA A CA 1
ATOM 1107 C C . ALA A 1 140 ? 7.647 -9.127 4.266 1.00 72.12 140 ALA A C 1
ATOM 1109 O O . ALA A 1 140 ? 6.778 -9.482 5.058 1.00 72.12 140 ALA A O 1
ATOM 111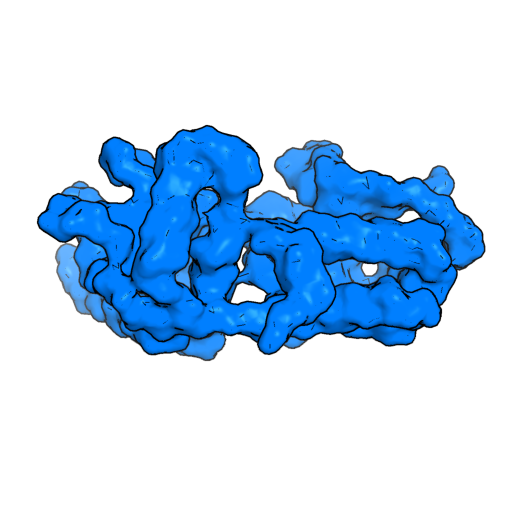0 N N . SER A 1 141 ? 8.088 -7.868 4.250 1.00 67.19 141 SER A N 1
ATOM 1111 C CA . SER A 1 141 ? 7.637 -6.821 5.176 1.00 67.19 141 SER A CA 1
ATOM 1112 C C . SER A 1 141 ? 6.163 -6.465 4.979 1.00 67.19 141 SER A C 1
ATOM 1114 O O . SER A 1 141 ? 5.429 -6.329 5.956 1.00 67.19 141 SER A O 1
ATOM 1116 N N . SER A 1 142 ? 5.685 -6.429 3.733 1.00 59.03 142 SER A N 1
ATOM 1117 C CA . SER A 1 142 ? 4.261 -6.228 3.423 1.00 59.03 142 SER A CA 1
ATOM 1118 C C . SER A 1 142 ? 3.342 -7.359 3.913 1.00 59.03 142 SER A C 1
ATOM 1120 O O . SER A 1 142 ? 2.133 -7.175 3.997 1.00 59.03 142 SER A O 1
ATOM 1122 N N . THR A 1 143 ? 3.903 -8.508 4.306 1.00 57.72 143 THR A N 1
ATOM 1123 C CA . THR A 1 143 ? 3.163 -9.601 4.968 1.00 57.72 143 THR A CA 1
ATOM 1124 C C . THR A 1 143 ? 3.299 -9.599 6.495 1.00 57.72 143 THR A C 1
ATOM 1126 O O . THR A 1 143 ? 2.606 -10.355 7.176 1.00 57.72 143 THR A O 1
ATOM 1129 N N . ARG A 1 144 ? 4.164 -8.749 7.073 1.00 62.97 144 ARG A N 1
ATOM 1130 C CA . ARG A 1 144 ? 4.381 -8.681 8.527 1.00 62.97 144 ARG A CA 1
ATOM 1131 C C . ARG A 1 144 ? 3.261 -7.904 9.203 1.00 62.97 144 ARG A C 1
ATOM 1133 O O . ARG A 1 144 ? 3.358 -6.689 9.409 1.00 62.97 144 ARG A O 1
ATOM 1140 N N . ARG A 1 145 ? 2.230 -8.652 9.587 1.00 70.62 145 ARG A N 1
ATOM 1141 C CA . ARG A 1 145 ? 1.191 -8.228 10.527 1.00 70.62 145 ARG A CA 1
ATOM 1142 C C . ARG A 1 145 ? 1.826 -7.646 11.787 1.00 70.62 145 ARG A C 1
ATOM 1144 O O .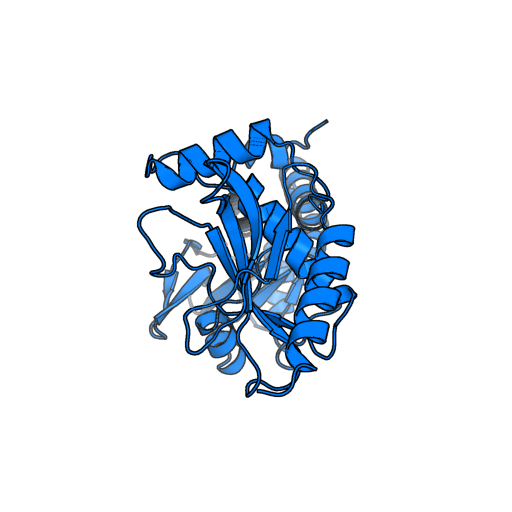 ARG A 1 145 ? 2.729 -8.244 12.374 1.00 70.62 145 ARG A O 1
ATOM 1151 N N . LEU A 1 146 ? 1.358 -6.470 12.193 1.00 77.88 146 LEU A N 1
ATOM 1152 C CA . LEU A 1 146 ? 1.647 -5.904 13.504 1.00 77.88 146 LEU A CA 1
ATOM 1153 C C . LEU A 1 146 ? 0.518 -6.333 14.441 1.00 77.88 146 LEU A C 1
ATOM 1155 O O . LEU A 1 146 ? -0.462 -5.614 14.614 1.00 77.88 146 LEU A O 1
ATOM 1159 N N . GLU A 1 147 ? 0.641 -7.548 14.975 1.00 82.94 147 GLU A N 1
ATOM 1160 C CA . GLU A 1 147 ? -0.392 -8.154 15.824 1.00 82.94 147 GLU A CA 1
ATOM 1161 C C . GLU A 1 147 ? -0.573 -7.413 17.147 1.00 82.94 147 GLU A C 1
ATOM 1163 O O . GLU A 1 147 ? -1.669 -7.415 17.696 1.00 82.94 147 GLU A O 1
ATOM 1168 N N . GLU A 1 148 ? 0.477 -6.759 17.644 1.00 84.56 148 GLU A N 1
ATOM 1169 C CA . GLU A 1 148 ? 0.464 -6.058 18.922 1.00 84.56 148 GLU A CA 1
ATOM 1170 C C . GLU A 1 148 ? 1.173 -4.708 18.811 1.00 84.56 148 GLU A C 1
ATOM 1172 O O . GLU A 1 148 ? 2.153 -4.558 18.079 1.00 84.56 148 GLU A O 1
ATOM 1177 N N . ILE A 1 149 ? 0.681 -3.722 19.560 1.00 78.88 149 ILE A N 1
ATOM 1178 C CA . ILE A 1 149 ? 1.331 -2.421 19.741 1.00 78.88 149 ILE A CA 1
ATOM 1179 C C . ILE A 1 149 ? 1.356 -2.094 21.232 1.00 78.88 149 ILE A C 1
ATOM 1181 O O . ILE A 1 149 ? 0.341 -2.218 21.924 1.00 78.88 149 ILE A O 1
ATOM 1185 N N . SER A 1 150 ? 2.520 -1.692 21.747 1.00 80.44 150 SER A N 1
ATOM 1186 C CA . SER A 1 150 ? 2.623 -1.323 23.155 1.00 80.44 150 SER A CA 1
ATOM 1187 C C . SER A 1 150 ? 1.957 0.028 23.418 1.00 80.44 150 SER A C 1
ATOM 1189 O O . SER A 1 150 ? 1.930 0.923 22.568 1.00 80.44 150 SER A O 1
ATOM 1191 N N . GLY A 1 151 ? 1.449 0.205 24.638 1.00 78.12 151 GLY A N 1
ATOM 1192 C CA . GLY A 1 151 ? 0.821 1.461 25.036 1.00 78.12 151 GLY A CA 1
ATOM 1193 C C . GLY A 1 151 ? 1.744 2.674 24.927 1.00 78.12 151 GLY A C 1
ATOM 1194 O O . GLY A 1 151 ? 1.314 3.738 24.494 1.00 78.12 151 GLY A O 1
ATOM 1195 N N . THR A 1 152 ? 3.022 2.495 25.259 1.00 81.06 152 THR A N 1
ATOM 1196 C CA . THR A 1 152 ? 4.046 3.543 25.177 1.00 81.06 152 THR A CA 1
ATOM 1197 C C . THR A 1 152 ? 4.305 3.976 23.736 1.00 81.06 152 THR A C 1
ATOM 1199 O O . THR A 1 152 ? 4.400 5.170 23.465 1.00 81.06 152 THR A O 1
ATOM 1202 N N . GLU A 1 153 ? 4.407 3.022 22.809 1.00 80.00 153 GLU A N 1
ATOM 1203 C CA . GLU A 1 153 ? 4.630 3.311 21.390 1.00 80.00 153 GLU A CA 1
ATOM 1204 C C . GLU A 1 153 ? 3.415 3.990 20.757 1.00 80.00 153 GLU A C 1
ATOM 1206 O O . GLU A 1 153 ? 3.578 4.976 20.038 1.00 80.00 153 GLU A O 1
ATOM 1211 N N . LEU A 1 154 ? 2.196 3.534 21.079 1.00 79.62 154 LEU A N 1
ATOM 1212 C CA . LEU A 1 154 ? 0.981 4.195 20.605 1.00 79.62 154 LEU A CA 1
ATOM 1213 C C . LEU A 1 154 ? 0.864 5.622 21.150 1.00 79.62 154 LEU A C 1
ATOM 1215 O O . LEU A 1 154 ? 0.520 6.532 20.405 1.00 79.62 154 LEU A O 1
ATOM 1219 N N . GLU A 1 155 ? 1.150 5.837 22.435 1.00 82.25 155 GLU A N 1
ATOM 1220 C CA . GLU A 1 155 ? 1.124 7.171 23.044 1.00 82.25 155 GLU A CA 1
ATOM 1221 C C . GLU A 1 155 ? 2.084 8.126 22.315 1.00 82.25 155 GLU A C 1
ATOM 1223 O O . GLU A 1 155 ? 1.738 9.277 22.048 1.00 82.25 155 GLU A O 1
ATOM 1228 N N . GLN A 1 156 ? 3.280 7.655 21.951 1.00 80.62 156 GLN A N 1
ATOM 1229 C CA . GLN A 1 156 ? 4.261 8.439 21.197 1.00 80.62 156 GLN A CA 1
ATOM 1230 C C . GLN A 1 156 ? 3.790 8.752 19.768 1.00 80.62 156 GLN A C 1
ATOM 1232 O O . GLN A 1 156 ? 3.916 9.900 19.324 1.00 80.62 156 GLN A O 1
ATOM 1237 N N . ASP A 1 157 ? 3.239 7.762 19.061 1.00 79.19 157 ASP A N 1
ATOM 1238 C CA . ASP A 1 157 ? 2.776 7.918 17.676 1.00 79.19 157 ASP A CA 1
ATOM 1239 C C . ASP A 1 157 ? 1.527 8.819 17.609 1.00 79.19 157 ASP A C 1
ATOM 1241 O O . ASP A 1 157 ? 1.471 9.759 16.812 1.00 79.19 157 ASP A O 1
ATOM 1245 N N . LEU A 1 158 ? 0.584 8.645 18.545 1.00 80.31 158 LEU A N 1
ATOM 1246 C CA . LEU A 1 158 ? -0.625 9.464 18.662 1.00 80.31 158 LEU A CA 1
ATOM 1247 C C . LEU A 1 158 ? -0.307 10.907 19.081 1.00 80.31 158 LEU A C 1
ATOM 1249 O O . LEU A 1 158 ? -0.889 11.843 18.541 1.00 80.31 158 LEU A O 1
ATOM 1253 N N . ASN A 1 159 ? 0.643 11.131 19.995 1.00 79.19 159 ASN A N 1
ATOM 1254 C CA . ASN A 1 159 ? 1.085 12.491 20.331 1.00 79.19 159 ASN A CA 1
ATOM 1255 C C . ASN A 1 159 ? 1.743 13.196 19.142 1.00 79.19 159 ASN A C 1
ATOM 1257 O O . ASN A 1 159 ? 1.552 14.398 18.952 1.00 79.19 159 ASN A O 1
ATOM 1261 N N . SER A 1 160 ? 2.487 12.450 18.324 1.00 74.44 160 SER A N 1
ATOM 1262 C CA . SER A 1 160 ? 3.075 12.976 17.090 1.00 74.44 160 SER A CA 1
ATOM 1263 C C . SER A 1 160 ? 1.994 13.314 16.054 1.00 74.44 160 SER A C 1
ATOM 1265 O O . SER A 1 160 ? 2.097 14.342 15.390 1.00 74.44 160 SER A O 1
ATOM 1267 N N . PHE A 1 161 ? 0.929 12.504 15.968 1.00 73.94 161 PHE A N 1
ATOM 1268 C CA . PHE A 1 161 ? -0.262 12.770 15.149 1.00 73.94 161 PHE A CA 1
ATOM 1269 C C . PHE A 1 161 ? -1.006 14.039 15.567 1.00 73.94 161 PHE A C 1
ATOM 1271 O O . PHE A 1 161 ? -1.339 14.873 14.728 1.00 73.94 161 PHE A O 1
ATOM 1278 N N . VAL A 1 162 ? -1.243 14.200 16.867 1.00 72.75 162 VAL A N 1
ATOM 1279 C CA . VAL A 1 162 ? -1.980 15.336 17.435 1.00 72.75 162 VAL A CA 1
ATOM 1280 C C . 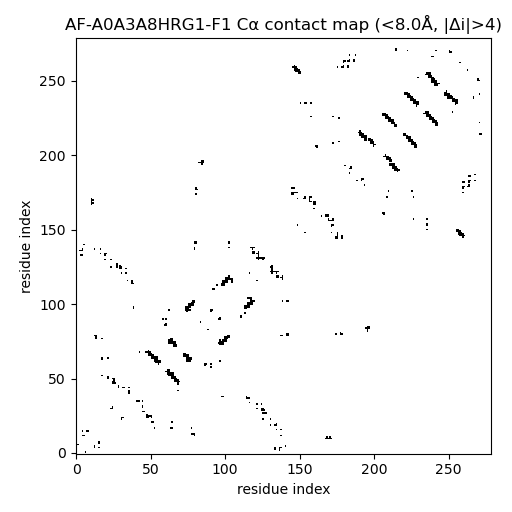VAL A 1 162 ? -1.202 16.642 17.297 1.00 72.75 162 VAL A C 1
ATOM 1282 O O . VAL A 1 162 ? -1.787 17.673 16.989 1.00 72.75 162 VAL A O 1
ATOM 1285 N N . GLY A 1 163 ? 0.111 16.607 17.530 1.00 66.94 163 GLY A N 1
ATOM 1286 C CA . GLY A 1 163 ? 0.942 17.807 17.596 1.00 66.94 163 GLY A CA 1
ATOM 1287 C C . GLY A 1 163 ? 1.291 18.450 16.253 1.00 66.94 163 GLY A C 1
ATOM 1288 O O . GLY A 1 163 ? 2.112 19.364 16.269 1.00 66.94 163 GLY A O 1
ATOM 1289 N N . GLU A 1 164 ? 0.760 17.947 15.128 1.00 58.97 164 GLU A N 1
ATOM 1290 C CA . GLU A 1 164 ? 1.034 18.407 13.750 1.00 58.97 164 GLU A CA 1
ATOM 1291 C C . GLU A 1 164 ? 2.526 18.677 13.477 1.00 58.97 164 GLU A C 1
ATOM 1293 O O . GLU A 1 164 ? 2.894 19.533 12.679 1.00 58.97 164 GLU A O 1
ATOM 1298 N N . ARG A 1 165 ? 3.427 17.938 14.141 1.00 52.69 165 ARG A N 1
ATOM 1299 C CA . ARG A 1 165 ? 4.863 18.020 13.867 1.00 52.69 165 ARG A CA 1
ATOM 1300 C C . ARG A 1 165 ? 5.108 17.283 12.557 1.00 52.69 165 ARG A C 1
ATOM 1302 O O . ARG A 1 165 ? 5.347 16.077 12.557 1.00 52.69 165 ARG A O 1
ATOM 1309 N N . GLU A 1 166 ? 5.006 18.027 11.458 1.00 44.91 166 GLU A N 1
ATOM 1310 C CA . GLU A 1 166 ? 4.968 17.569 10.058 1.00 44.91 166 GLU A CA 1
ATOM 1311 C C . GLU A 1 166 ? 6.126 16.641 9.635 1.00 44.91 166 GLU A C 1
ATOM 1313 O O . GLU A 1 166 ? 6.055 15.981 8.597 1.00 44.91 166 GLU A O 1
ATOM 1318 N N . GLU A 1 167 ? 7.168 16.510 10.456 1.00 42.25 167 GLU A N 1
ATOM 1319 C CA . GLU A 1 167 ? 8.339 15.680 10.177 1.00 42.25 167 GLU A CA 1
ATOM 1320 C C . GLU A 1 167 ? 8.199 14.203 10.602 1.00 42.25 167 GLU A C 1
ATOM 1322 O O . GLU A 1 167 ? 8.928 13.355 10.081 1.00 42.25 167 GLU A O 1
ATOM 1327 N N . ARG A 1 168 ? 7.266 13.841 11.500 1.00 43.97 168 ARG A N 1
ATOM 1328 C CA . ARG A 1 168 ? 7.052 12.440 11.934 1.00 43.97 168 ARG A CA 1
ATOM 1329 C C . ARG A 1 168 ? 5.665 11.938 11.528 1.00 43.97 168 ARG A C 1
ATOM 1331 O O . ARG A 1 168 ? 4.656 12.410 12.040 1.00 43.97 168 ARG A O 1
ATOM 1338 N N . ARG A 1 169 ? 5.619 10.961 10.610 1.00 54.00 169 ARG A N 1
ATOM 1339 C CA . ARG A 1 169 ? 4.381 10.282 10.176 1.00 54.00 169 ARG A CA 1
ATOM 1340 C C . ARG A 1 169 ? 4.177 8.936 10.892 1.00 54.00 169 ARG A C 1
ATOM 1342 O O . ARG A 1 169 ? 5.142 8.278 11.270 1.00 54.00 169 ARG A O 1
ATOM 1349 N N . TRP A 1 170 ? 2.907 8.555 11.031 1.00 64.94 170 TRP A N 1
ATOM 1350 C CA . TRP A 1 170 ? 2.337 7.651 12.051 1.00 64.94 170 TRP A CA 1
ATOM 1351 C C . TRP A 1 170 ? 2.340 6.173 11.632 1.00 64.94 170 TRP A C 1
ATOM 1353 O O . TRP A 1 170 ? 1.300 5.536 11.434 1.00 64.94 170 TRP A O 1
ATOM 1363 N N . GLY A 1 171 ? 3.540 5.648 11.377 1.00 66.06 171 GLY A N 1
ATOM 1364 C CA . GLY A 1 171 ? 3.727 4.336 10.754 1.00 66.06 171 GLY A CA 1
ATOM 1365 C C . GLY A 1 171 ? 3.241 3.152 11.598 1.00 66.06 171 GLY A C 1
ATOM 1366 O O . GLY A 1 171 ? 2.825 2.143 11.031 1.00 66.06 171 GLY A O 1
ATOM 1367 N N . LEU A 1 172 ? 3.256 3.251 12.932 1.00 75.38 172 LEU A N 1
ATOM 1368 C CA . LEU A 1 172 ? 2.814 2.155 13.804 1.00 75.38 172 LEU A CA 1
ATOM 1369 C C . LEU A 1 172 ? 1.292 2.065 13.828 1.00 75.38 172 LEU A C 1
ATOM 1371 O O . LEU A 1 172 ? 0.738 0.991 13.591 1.00 75.38 172 LEU A O 1
ATOM 1375 N N . MET A 1 173 ? 0.620 3.199 14.029 1.00 77.50 173 MET A N 1
ATOM 1376 C CA . MET A 1 173 ? -0.840 3.278 13.980 1.00 77.50 173 MET A CA 1
ATOM 1377 C C . MET A 1 173 ? -1.384 2.794 12.632 1.00 77.50 173 MET A C 1
ATOM 1379 O O . MET A 1 173 ? -2.338 2.017 12.587 1.00 77.50 173 MET A O 1
ATOM 1383 N N . TYR A 1 174 ? -0.746 3.196 11.530 1.00 74.69 174 TYR A N 1
ATOM 1384 C CA . TYR A 1 174 ? -1.121 2.757 10.188 1.00 74.69 174 TYR A CA 1
ATOM 1385 C C . TYR A 1 174 ? -0.966 1.243 9.982 1.00 74.69 174 TYR A C 1
ATOM 1387 O O . TYR A 1 174 ? -1.903 0.570 9.540 1.00 74.69 174 TYR A O 1
ATOM 1395 N N . ARG A 1 175 ? 0.199 0.680 10.333 1.00 73.88 175 ARG A N 1
ATOM 1396 C CA . ARG A 1 175 ? 0.461 -0.763 10.198 1.00 73.88 175 ARG A CA 1
ATOM 1397 C C . ARG A 1 175 ? -0.480 -1.598 11.061 1.00 73.88 175 ARG A C 1
ATOM 1399 O O . ARG A 1 175 ? -0.964 -2.634 10.605 1.00 73.88 175 ARG A O 1
ATOM 1406 N N . PHE A 1 176 ? -0.764 -1.141 12.278 1.00 80.69 176 PHE A N 1
ATOM 1407 C CA . PHE A 1 176 ? -1.686 -1.818 13.181 1.00 80.69 176 PHE A CA 1
ATOM 1408 C C . PHE A 1 176 ? -3.111 -1.842 12.616 1.00 80.69 176 PHE A C 1
ATOM 1410 O O . PHE A 1 176 ? -3.709 -2.905 12.480 1.00 80.69 176 PHE A O 1
ATOM 1417 N N . LEU A 1 177 ? -3.638 -0.691 12.190 1.00 80.00 177 LEU A N 1
ATOM 1418 C CA . LEU A 1 177 ? -4.961 -0.610 11.560 1.00 80.00 177 LEU A CA 1
ATOM 1419 C C . LEU A 1 177 ? -5.053 -1.435 10.271 1.00 80.00 177 LEU A C 1
ATOM 1421 O O . LEU A 1 177 ? -6.085 -2.049 10.021 1.00 80.00 177 LEU A O 1
ATOM 1425 N N . SER A 1 178 ? -3.974 -1.499 9.485 1.00 75.25 178 SER A N 1
ATOM 1426 C CA . SER A 1 178 ? -3.909 -2.351 8.290 1.00 75.25 178 SER A CA 1
ATOM 1427 C C . SER A 1 178 ? -3.957 -3.836 8.660 1.00 75.25 178 SER A C 1
ATOM 1429 O O . SER A 1 178 ? -4.612 -4.622 7.984 1.00 75.25 178 SER A O 1
ATOM 1431 N N . THR A 1 179 ? -3.319 -4.215 9.769 1.00 78.69 179 THR A N 1
ATOM 1432 C CA . THR A 1 179 ? -3.367 -5.584 10.305 1.00 78.69 179 THR A CA 1
ATOM 1433 C C . THR A 1 179 ? -4.778 -5.938 10.778 1.00 78.69 179 THR A C 1
ATOM 1435 O O . THR A 1 179 ? -5.295 -6.997 10.434 1.00 78.69 179 THR A O 1
ATOM 1438 N N . VAL A 1 180 ? -5.449 -5.031 11.496 1.00 82.06 180 VAL A N 1
ATOM 1439 C CA . VAL A 1 180 ? -6.854 -5.215 11.895 1.00 82.06 180 VAL A CA 1
ATOM 1440 C C . VAL A 1 180 ? -7.766 -5.314 10.668 1.00 82.06 180 VAL A C 1
ATOM 1442 O O . VAL A 1 180 ? -8.624 -6.187 10.624 1.00 82.06 180 VAL A O 1
ATOM 1445 N N . HIS A 1 181 ? -7.565 -4.473 9.651 1.00 79.69 181 HIS A N 1
ATOM 1446 C CA . HIS A 1 181 ? -8.307 -4.535 8.388 1.00 79.69 181 HIS A CA 1
ATOM 1447 C C . HIS A 1 181 ? -8.167 -5.898 7.692 1.00 79.69 181 HIS A C 1
ATOM 1449 O O . HIS A 1 181 ? -9.167 -6.455 7.246 1.00 79.69 181 HIS A O 1
ATOM 1455 N N . GLN A 1 182 ? -6.955 -6.459 7.639 1.00 75.38 182 GLN A N 1
ATOM 1456 C CA . GLN A 1 182 ? -6.723 -7.795 7.080 1.00 75.38 182 GLN A CA 1
ATOM 1457 C C . GLN A 1 182 ? -7.475 -8.875 7.861 1.00 75.38 182 GLN A C 1
ATOM 1459 O O . GLN A 1 182 ? -8.196 -9.662 7.254 1.00 75.38 182 GLN A O 1
ATOM 1464 N N . HIS A 1 183 ? -7.381 -8.871 9.195 1.00 83.56 183 HIS A N 1
ATOM 1465 C CA . HIS A 1 183 ? -8.128 -9.818 10.032 1.00 83.56 183 HIS A CA 1
ATOM 1466 C C . HIS A 1 183 ? -9.645 -9.680 9.856 1.00 83.56 183 HIS A C 1
ATOM 1468 O O . HIS A 1 183 ? -10.344 -10.683 9.802 1.00 83.56 183 HIS A O 1
ATOM 1474 N N . LEU A 1 184 ? -10.168 -8.457 9.719 1.00 81.38 184 LEU A N 1
ATOM 1475 C CA . LEU A 1 184 ? -11.591 -8.235 9.433 1.00 81.38 184 LEU A CA 1
ATOM 1476 C C . LEU A 1 184 ? -12.000 -8.823 8.078 1.00 81.38 184 LEU A C 1
ATOM 1478 O O . LEU A 1 184 ? -13.055 -9.442 7.985 1.00 81.38 184 LEU A O 1
ATOM 1482 N N . ASN A 1 185 ? -11.165 -8.666 7.050 1.00 77.00 185 ASN A N 1
ATOM 1483 C CA . ASN A 1 185 ? -11.419 -9.246 5.734 1.00 77.00 185 ASN A CA 1
ATOM 1484 C C . ASN A 1 185 ? -11.369 -10.786 5.763 1.00 77.00 185 ASN A C 1
ATOM 1486 O O . ASN A 1 185 ? -12.171 -11.444 5.113 1.00 77.00 185 ASN A O 1
ATOM 1490 N N . GLU A 1 186 ? -10.465 -11.372 6.550 1.00 79.44 186 GLU A N 1
ATOM 1491 C CA . GLU A 1 186 ? -10.338 -12.829 6.708 1.00 79.44 186 GLU A CA 1
ATOM 1492 C C . GLU A 1 186 ? -11.498 -13.451 7.490 1.00 79.44 186 GLU A C 1
ATOM 1494 O O . GLU A 1 186 ? -11.998 -14.514 7.127 1.00 79.44 186 GLU A O 1
ATOM 1499 N N . GLU A 1 187 ? -11.947 -12.783 8.550 1.00 81.56 187 GLU A N 1
ATOM 1500 C CA . GLU A 1 187 ? -13.030 -13.255 9.420 1.00 81.56 187 GLU A CA 1
ATOM 1501 C C . GLU A 1 187 ? -14.429 -12.983 8.819 1.00 81.56 187 GLU A C 1
ATOM 1503 O O . GLU A 1 187 ? -15.426 -13.560 9.267 1.00 81.56 187 GLU A O 1
ATOM 1508 N N . ALA A 1 188 ? -14.533 -12.097 7.819 1.00 81.88 188 ALA A N 1
ATOM 1509 C CA . ALA A 1 188 ? -15.803 -11.647 7.243 1.00 81.88 188 ALA A CA 1
ATOM 1510 C C . ALA A 1 188 ? -15.745 -11.321 5.725 1.00 81.88 188 ALA A C 1
ATOM 1512 O O . ALA A 1 188 ? -16.249 -10.277 5.303 1.00 81.88 188 ALA A O 1
ATOM 1513 N N . PRO A 1 189 ? -15.211 -12.211 4.867 1.00 73.94 189 PRO A N 1
ATOM 1514 C CA . PRO A 1 189 ? -14.841 -11.888 3.480 1.00 73.94 189 PRO A CA 1
ATOM 1515 C C . PRO A 1 189 ? -16.008 -11.483 2.569 1.00 73.94 189 PRO A C 1
ATOM 1517 O O . PRO A 1 189 ? -15.810 -10.782 1.583 1.00 73.94 189 PRO A O 1
ATOM 1520 N N . THR A 1 190 ? -17.231 -11.924 2.866 1.00 77.88 190 THR A N 1
ATOM 1521 C CA . THR A 1 190 ? -18.416 -11.662 2.028 1.00 77.88 190 THR A CA 1
ATOM 1522 C C . THR A 1 190 ? -19.285 -10.513 2.528 1.00 77.88 190 THR A C 1
ATOM 1524 O O . THR A 1 190 ? -20.176 -10.066 1.809 1.00 77.88 190 THR A O 1
ATOM 1527 N N . GLU A 1 191 ? -19.055 -10.036 3.752 1.00 82.69 191 GLU A N 1
ATOM 1528 C CA . GLU A 1 191 ? -19.870 -8.991 4.380 1.00 82.69 191 GLU A CA 1
ATOM 1529 C C . GLU A 1 191 ? -19.072 -7.722 4.687 1.00 82.69 191 GLU A C 1
ATOM 1531 O O . GLU A 1 191 ? -19.664 -6.651 4.787 1.00 82.69 191 GLU A O 1
ATOM 1536 N N . TYR A 1 192 ? -17.752 -7.824 4.848 1.00 82.00 192 TYR A N 1
ATOM 1537 C CA . TYR A 1 192 ? -16.904 -6.715 5.246 1.00 82.00 192 TYR A CA 1
ATOM 1538 C C . TYR A 1 192 ? -16.445 -5.879 4.055 1.00 82.00 192 TYR A C 1
ATOM 1540 O O . TYR A 1 192 ? -15.915 -6.392 3.072 1.00 82.00 192 TYR A O 1
ATOM 1548 N N . ARG A 1 193 ? -16.593 -4.558 4.179 1.00 75.75 193 ARG A N 1
ATOM 1549 C CA . ARG A 1 193 ? -16.052 -3.574 3.230 1.00 75.75 193 ARG A CA 1
ATOM 1550 C C . ARG A 1 193 ? -15.518 -2.369 3.987 1.00 75.75 193 ARG A C 1
ATOM 1552 O O . ARG A 1 193 ? -16.177 -1.897 4.904 1.00 75.75 193 ARG A O 1
ATOM 1559 N N . ALA A 1 194 ? -14.358 -1.836 3.614 1.00 74.31 194 ALA A N 1
ATOM 1560 C CA . ALA A 1 194 ? -13.770 -0.651 4.247 1.00 74.31 194 ALA A CA 1
ATOM 1561 C C . ALA A 1 194 ? -13.920 0.597 3.365 1.00 74.31 194 ALA A C 1
ATOM 1563 O O . ALA A 1 194 ? -14.033 0.498 2.151 1.00 74.31 194 ALA A O 1
ATOM 1564 N N . SER A 1 195 ? -13.925 1.782 3.975 1.00 65.56 195 SER A N 1
ATOM 1565 C CA . SER A 1 195 ? -14.041 3.060 3.278 1.00 65.56 195 SER A CA 1
ATOM 1566 C C . SER A 1 195 ? -12.718 3.533 2.700 1.00 65.56 195 SER A C 1
ATOM 1568 O O . SER A 1 195 ? -11.685 3.464 3.360 1.00 65.56 195 SER A O 1
ATOM 1570 N N . ASP A 1 196 ? -12.840 4.183 1.553 1.00 49.69 196 ASP A N 1
ATOM 1571 C CA . ASP A 1 196 ? -11.842 4.801 0.674 1.00 49.69 196 ASP A CA 1
ATOM 1572 C C . ASP A 1 196 ? -10.766 5.710 1.288 1.00 49.69 196 ASP A C 1
ATOM 1574 O O . ASP A 1 196 ? -9.845 6.128 0.584 1.00 49.69 196 ASP A O 1
ATOM 1578 N N . GLY A 1 197 ? -10.903 6.104 2.552 1.00 52.09 197 GLY A N 1
ATOM 1579 C CA . GLY A 1 197 ? -10.072 7.127 3.166 1.00 52.09 197 GLY A CA 1
ATOM 1580 C C . GLY A 1 197 ? -9.915 6.928 4.663 1.00 52.09 197 GLY A C 1
ATOM 1581 O O . GLY A 1 197 ? -10.886 6.748 5.399 1.00 52.09 197 GLY A O 1
ATOM 1582 N N . TRP A 1 198 ? -8.665 7.016 5.101 1.00 58.78 198 TRP A N 1
ATOM 1583 C CA . TRP A 1 198 ? -8.295 7.082 6.503 1.00 58.78 198 TRP A CA 1
ATOM 1584 C C . TRP A 1 198 ? -8.496 8.532 6.925 1.00 58.78 198 TRP A C 1
ATOM 1586 O O . TRP A 1 198 ? -7.735 9.417 6.532 1.00 58.78 198 TRP A O 1
ATOM 1596 N N . ALA A 1 199 ? -9.610 8.801 7.593 1.00 48.19 199 ALA A N 1
ATOM 1597 C CA . ALA A 1 199 ? -10.125 10.151 7.750 1.00 48.19 199 ALA A CA 1
ATOM 1598 C C . ALA A 1 199 ? -9.945 10.662 9.185 1.00 48.19 199 ALA A C 1
ATOM 1600 O O . ALA A 1 199 ? -10.340 9.993 10.141 1.00 48.19 199 ALA A O 1
ATOM 1601 N N . ARG A 1 200 ? -9.470 11.911 9.317 1.00 47.84 200 ARG A N 1
ATOM 1602 C CA . ARG A 1 200 ? -9.944 12.818 10.379 1.00 47.84 200 ARG A CA 1
ATOM 1603 C C . ARG A 1 200 ? -11.442 13.025 10.122 1.00 47.84 200 ARG A C 1
ATOM 1605 O O . ARG A 1 200 ? -11.813 13.405 9.014 1.00 47.84 200 ARG A O 1
ATOM 1612 N N . THR A 1 201 ? -12.310 12.781 11.098 1.00 46.03 201 THR A N 1
ATOM 1613 C CA . THR A 1 201 ? -13.724 13.203 11.008 1.00 46.03 201 THR A CA 1
ATOM 1614 C C . THR A 1 201 ? -13.986 14.346 12.015 1.00 46.03 201 THR A C 1
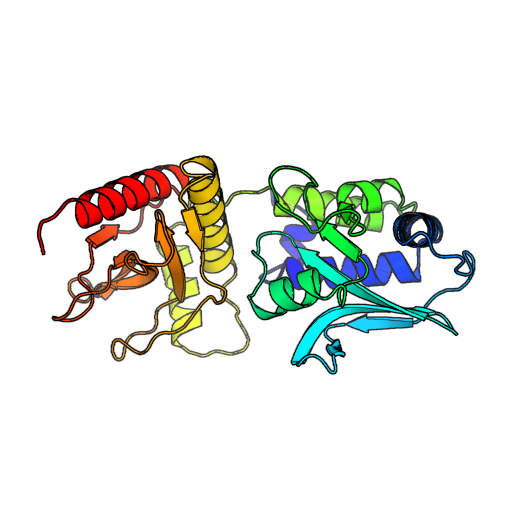ATOM 1616 O O . THR A 1 201 ? -13.064 14.721 12.738 1.00 46.03 201 THR A O 1
ATOM 1619 N N . PRO A 1 202 ? -15.180 14.969 12.066 1.00 41.16 202 PRO A N 1
ATOM 1620 C CA . PRO A 1 202 ? -15.398 16.273 12.720 1.00 41.16 202 PRO A CA 1
ATOM 1621 C C . PRO A 1 202 ? -15.819 16.215 14.204 1.00 41.16 202 PRO A C 1
ATOM 1623 O O . PRO A 1 202 ? -16.178 17.228 14.799 1.00 41.16 202 PRO A O 1
ATOM 1626 N N . LYS A 1 203 ? -15.862 15.029 14.810 1.00 41.31 203 LYS A N 1
ATOM 1627 C CA . LYS A 1 203 ? -16.340 14.818 16.183 1.00 41.31 203 LYS A CA 1
ATOM 1628 C C . LYS A 1 203 ? -15.342 15.293 17.259 1.00 41.31 203 LYS A C 1
ATOM 1630 O O . LYS A 1 203 ? -14.572 14.499 17.781 1.00 41.31 203 LYS A O 1
ATOM 1635 N N . GLY A 1 204 ? -15.435 16.566 17.633 1.00 51.34 204 GLY A N 1
ATOM 1636 C CA . GLY A 1 204 ? -14.768 17.133 18.813 1.00 51.34 204 GLY A CA 1
ATOM 1637 C C . GLY A 1 204 ? -13.358 17.679 18.567 1.00 51.34 204 GLY A C 1
ATOM 1638 O O . GLY A 1 204 ? -12.842 17.627 17.456 1.00 51.34 204 GLY A O 1
ATOM 1639 N N . GLU A 1 205 ? -12.765 18.239 19.625 1.00 47.56 205 GLU A N 1
ATOM 1640 C CA . GLU A 1 205 ? -11.446 18.898 19.600 1.00 47.56 205 GLU A CA 1
ATOM 1641 C C . GLU A 1 205 ? -10.256 17.918 19.660 1.00 47.56 205 GLU A C 1
ATOM 1643 O O . GLU A 1 205 ? -9.121 18.325 19.428 1.00 47.56 205 GLU A O 1
ATOM 1648 N N . GLU A 1 206 ? -10.477 16.631 19.957 1.00 51.97 206 GLU A N 1
ATOM 1649 C CA . GLU A 1 206 ? -9.391 15.651 20.094 1.00 51.97 206 GLU A CA 1
ATOM 1650 C C . GLU A 1 206 ? -9.136 14.900 18.770 1.00 51.97 206 GLU A C 1
ATOM 1652 O O . GLU A 1 206 ? -10.070 14.339 18.197 1.00 51.97 206 GLU A O 1
ATOM 1657 N N . PRO A 1 207 ? -7.889 14.852 18.258 1.00 53.34 207 PRO A N 1
ATOM 1658 C CA . PRO A 1 207 ? -7.569 14.146 17.019 1.00 53.34 207 PRO A CA 1
ATOM 1659 C C . PRO A 1 207 ? -7.715 12.630 17.143 1.00 53.34 207 PRO A C 1
ATOM 1661 O O . PRO A 1 207 ? -7.279 12.019 18.120 1.00 53.34 207 PRO A O 1
ATOM 1664 N N . TYR A 1 208 ? -8.243 12.018 16.088 1.00 72.25 208 TYR A N 1
ATOM 1665 C CA . TYR A 1 208 ? -8.371 10.574 15.949 1.00 72.25 208 TYR A CA 1
ATOM 1666 C C . TYR A 1 208 ? -7.956 10.106 14.557 1.00 72.25 208 TYR A C 1
ATOM 1668 O O . TYR A 1 208 ? -8.105 10.830 13.569 1.00 72.25 208 TYR A O 1
ATOM 1676 N N . TYR A 1 209 ? -7.412 8.892 14.498 1.00 75.50 209 TYR A N 1
ATOM 1677 C CA . TYR A 1 209 ? -6.861 8.283 13.289 1.00 75.50 209 TYR A CA 1
ATOM 1678 C C . TYR A 1 209 ? -7.477 6.906 13.078 1.00 75.50 209 TYR A C 1
ATOM 1680 O O . TYR A 1 209 ? -7.402 6.048 13.956 1.00 75.50 209 TYR A O 1
ATOM 1688 N N . GLY A 1 210 ? -8.097 6.693 11.923 1.00 77.38 210 GLY A N 1
ATOM 1689 C CA . GLY A 1 210 ? -8.877 5.492 11.664 1.00 77.38 210 GLY A CA 1
ATOM 1690 C C . GLY A 1 210 ? -9.548 5.513 10.301 1.00 77.38 210 GLY A C 1
ATOM 1691 O O . GLY A 1 210 ? -9.297 6.403 9.485 1.00 77.38 210 GLY A O 1
ATOM 1692 N N . PHE A 1 211 ? -10.420 4.543 10.062 1.00 73.88 211 PHE A N 1
ATOM 1693 C CA . PHE A 1 211 ? -11.168 4.396 8.817 1.00 73.88 211 PHE A CA 1
ATOM 1694 C C . PHE A 1 211 ? -12.601 3.921 9.099 1.00 73.88 211 PHE A C 1
ATOM 1696 O O . PHE A 1 211 ? -12.904 3.402 10.175 1.00 73.88 211 PHE A O 1
ATOM 1703 N N . CYS A 1 212 ? -13.509 4.118 8.142 1.00 79.62 212 CYS A N 1
ATOM 1704 C CA . CYS A 1 212 ? -14.862 3.578 8.243 1.00 79.62 212 CYS A CA 1
ATOM 1705 C C . CYS A 1 212 ? -14.982 2.204 7.592 1.00 79.62 212 CYS A C 1
ATOM 1707 O O . CYS A 1 212 ? -14.245 1.901 6.666 1.00 79.62 212 CYS A O 1
ATOM 1709 N N . PHE A 1 213 ? -15.954 1.400 8.004 1.00 80.19 213 PHE A N 1
ATOM 1710 C CA . PHE A 1 213 ? -16.286 0.151 7.321 1.00 80.19 213 PHE A CA 1
ATOM 1711 C C . PHE A 1 213 ? -17.785 -0.158 7.396 1.00 80.19 213 PHE A C 1
ATOM 1713 O O . PHE A 1 213 ? -18.527 0.475 8.151 1.00 80.19 213 PHE A O 1
ATOM 1720 N N . TRP A 1 214 ? -18.216 -1.133 6.606 1.00 82.31 214 TRP A N 1
ATOM 1721 C CA . TRP A 1 214 ? -19.574 -1.655 6.523 1.00 82.31 214 TRP A CA 1
ATOM 1722 C C . TRP A 1 214 ? -19.568 -3.165 6.754 1.00 82.31 214 TRP A C 1
ATOM 1724 O O . TRP A 1 214 ? -18.579 -3.839 6.459 1.00 82.31 214 TRP A O 1
ATOM 1734 N N . LEU A 1 215 ? -20.688 -3.669 7.279 1.00 81.81 215 LEU A N 1
ATOM 1735 C CA . LEU A 1 215 ? -20.997 -5.096 7.359 1.00 81.81 215 LEU A CA 1
ATOM 1736 C C . LEU A 1 215 ? -22.354 -5.360 6.700 1.00 81.81 215 LEU A C 1
ATOM 1738 O O . LEU A 1 215 ? -23.382 -4.861 7.172 1.00 81.81 215 LEU A O 1
ATOM 1742 N N . GLY A 1 216 ? -22.353 -6.162 5.638 1.00 77.00 216 GLY A N 1
ATOM 1743 C CA . GLY A 1 216 ? -23.519 -6.450 4.803 1.00 77.00 216 GLY A CA 1
ATOM 1744 C C . GLY A 1 216 ? -23.699 -5.426 3.677 1.00 77.00 216 GLY A C 1
ATOM 1745 O O . GLY A 1 216 ? -22.725 -4.872 3.178 1.00 77.00 216 GLY A O 1
ATOM 1746 N N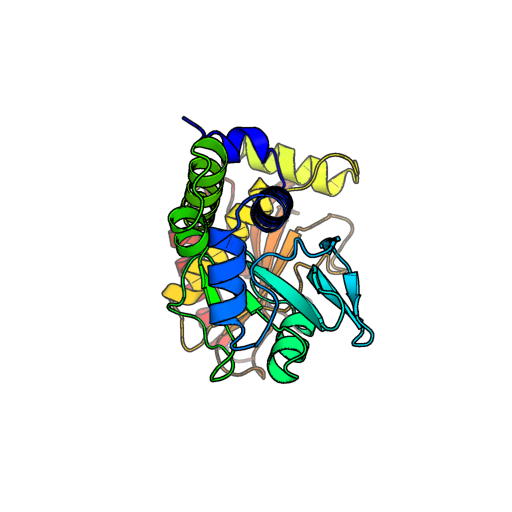 . ASP A 1 217 ? -24.944 -5.182 3.262 1.00 65.81 217 ASP A N 1
ATOM 1747 C CA . ASP A 1 217 ? -25.242 -4.263 2.155 1.00 65.81 217 ASP A CA 1
ATOM 1748 C C . ASP A 1 217 ? -24.927 -2.796 2.501 1.00 65.81 217 ASP A C 1
ATOM 1750 O O . ASP A 1 217 ? -25.170 -2.348 3.625 1.00 65.81 217 ASP A O 1
ATOM 1754 N N . ASP A 1 218 ? -24.505 -2.007 1.504 1.00 60.50 218 ASP A N 1
ATOM 1755 C CA . ASP A 1 218 ? -24.095 -0.591 1.632 1.00 60.50 218 ASP A CA 1
ATOM 1756 C C . ASP A 1 218 ? -25.187 0.344 2.219 1.00 60.50 218 ASP A C 1
ATOM 1758 O O . ASP A 1 218 ? -24.927 1.500 2.554 1.00 60.50 218 ASP A O 1
ATOM 1762 N N . ALA A 1 219 ? -26.422 -0.150 2.368 1.00 57.19 219 ALA A N 1
ATOM 1763 C CA . ALA A 1 219 ? -27.545 0.534 3.013 1.00 57.19 219 ALA A CA 1
ATOM 1764 C C . ALA A 1 219 ? -27.513 0.488 4.562 1.00 57.19 219 ALA A C 1
ATOM 1766 O O . ALA A 1 219 ? -28.344 1.125 5.218 1.00 57.19 219 ALA A O 1
ATOM 1767 N N . LYS A 1 220 ? -26.591 -0.280 5.159 1.00 58.12 220 LYS A N 1
ATOM 1768 C CA . LYS A 1 220 ? -26.441 -0.509 6.610 1.00 58.12 220 LYS A CA 1
ATOM 1769 C C . LYS A 1 220 ? -25.315 0.347 7.221 1.00 58.12 220 LYS A C 1
ATOM 1771 O O . LYS A 1 220 ? -24.517 0.918 6.480 1.00 58.12 220 LYS A O 1
ATOM 1776 N N . PRO A 1 221 ? -25.292 0.555 8.557 1.00 57.47 221 PRO A N 1
ATOM 1777 C CA . PRO A 1 221 ? -24.539 1.655 9.160 1.00 57.47 221 PRO A CA 1
ATOM 1778 C C . PRO A 1 221 ? -23.037 1.626 8.845 1.00 57.47 221 PRO A C 1
ATOM 1780 O O . PRO A 1 221 ? -22.379 0.594 8.925 1.00 57.47 221 PRO A O 1
ATOM 1783 N N . ARG A 1 222 ? -22.502 2.812 8.532 1.00 74.69 222 ARG A N 1
ATOM 1784 C CA . ARG A 1 222 ? -21.074 3.080 8.329 1.00 74.69 222 ARG A CA 1
ATOM 1785 C C . ARG A 1 222 ? -20.366 3.163 9.682 1.00 74.69 222 ARG A C 1
ATOM 1787 O O . ARG A 1 222 ? -20.362 4.228 10.294 1.00 74.69 222 ARG A O 1
ATOM 1794 N N . TYR A 1 223 ? -19.778 2.070 10.146 1.00 82.25 223 TYR A N 1
ATOM 1795 C CA . TYR A 1 223 ? -18.971 2.046 11.367 1.00 82.25 223 TYR A CA 1
ATOM 1796 C C . TYR A 1 223 ? -17.689 2.8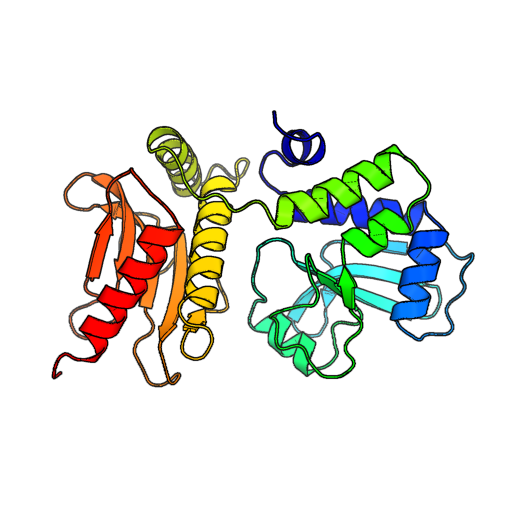61 11.191 1.00 82.25 223 TYR A C 1
ATOM 1798 O O . TYR A 1 223 ? -17.189 3.000 10.077 1.00 82.25 223 TYR A O 1
ATOM 1806 N N . TRP A 1 224 ? -17.134 3.384 12.282 1.00 82.19 224 TRP A N 1
ATOM 1807 C CA . TRP A 1 224 ? -15.804 3.994 12.309 1.00 82.19 224 TRP A CA 1
ATOM 1808 C C . TRP A 1 224 ? -14.924 3.279 13.330 1.00 82.19 224 TRP A C 1
ATOM 1810 O O . TRP A 1 224 ? -15.358 3.030 14.455 1.00 82.19 224 TRP A O 1
ATOM 1820 N N . LEU A 1 225 ? -13.698 2.966 12.922 1.00 85.31 225 LEU A N 1
ATOM 1821 C CA . LEU A 1 225 ? -12.709 2.210 13.676 1.00 85.31 225 LEU A CA 1
ATOM 1822 C C . LEU A 1 225 ? -11.396 2.983 13.714 1.00 85.31 225 LEU A C 1
ATOM 1824 O O . LEU A 1 225 ? -10.918 3.420 12.666 1.00 85.31 225 LEU A O 1
ATOM 1828 N N . GLY A 1 226 ? -10.777 3.109 14.883 1.00 85.69 226 GLY A N 1
ATOM 1829 C CA . GLY A 1 226 ? -9.511 3.825 14.973 1.00 85.69 226 GLY A CA 1
ATOM 1830 C C . GLY A 1 226 ? -8.996 4.057 16.379 1.00 85.69 226 GLY A C 1
ATOM 1831 O O . GLY A 1 226 ? -9.454 3.451 17.343 1.00 85.69 226 GLY A O 1
ATOM 1832 N N . PHE A 1 227 ? -8.033 4.966 16.463 1.00 85.06 227 PHE A N 1
ATOM 1833 C CA . PHE A 1 227 ? -7.413 5.436 17.690 1.00 85.06 227 PHE A CA 1
ATOM 1834 C C . PHE A 1 227 ? -7.924 6.823 18.064 1.00 85.06 227 PHE A C 1
ATOM 1836 O O . PHE A 1 227 ? -8.014 7.700 17.202 1.00 85.06 227 PHE A O 1
ATOM 1843 N N . TRP A 1 228 ? -8.192 7.037 19.348 1.00 81.38 228 TRP A N 1
ATOM 1844 C CA . TRP A 1 228 ? -8.508 8.345 19.928 1.00 81.38 228 TRP A CA 1
ATOM 1845 C C . TRP A 1 228 ? -8.119 8.377 21.405 1.00 81.38 228 TRP A C 1
ATOM 1847 O O . TRP A 1 228 ? -7.662 7.377 21.961 1.00 81.38 228 TRP A O 1
ATOM 1857 N N . ARG A 1 229 ? -8.287 9.526 22.060 1.00 82.88 229 ARG A N 1
ATOM 1858 C CA . ARG A 1 229 ? -8.179 9.621 23.516 1.00 82.88 229 ARG A CA 1
ATOM 1859 C C . ARG A 1 229 ? -9.556 9.473 24.142 1.00 82.88 229 ARG A C 1
ATOM 1861 O O . ARG A 1 229 ? -10.488 10.190 23.802 1.00 82.88 229 ARG A O 1
ATOM 1868 N N . SER A 1 230 ? -9.693 8.529 25.066 1.00 78.62 230 SER A N 1
ATOM 1869 C CA . SER A 1 230 ? -10.962 8.325 25.766 1.00 78.62 230 SER A CA 1
ATOM 1870 C C . SER A 1 230 ? -11.322 9.578 26.564 1.00 78.62 230 SER A C 1
ATOM 1872 O O . SER A 1 230 ? -10.512 10.074 27.350 1.00 78.62 230 SER A O 1
ATOM 1874 N N . ASN A 1 231 ? -12.559 10.058 26.431 1.00 76.00 231 ASN A N 1
ATOM 1875 C CA . ASN A 1 231 ? -13.030 11.229 27.176 1.00 76.00 231 ASN A CA 1
ATOM 1876 C C . ASN A 1 231 ? -12.958 11.032 28.697 1.00 76.00 231 ASN A C 1
ATOM 1878 O O . ASN A 1 231 ? -12.731 11.996 29.426 1.00 76.00 231 ASN A O 1
ATOM 1882 N N . ASN A 1 232 ? -13.109 9.787 29.161 1.00 77.56 232 ASN A N 1
ATOM 1883 C CA . ASN A 1 232 ? -13.127 9.446 30.581 1.00 77.56 232 ASN A CA 1
ATOM 1884 C C . ASN A 1 232 ? -11.722 9.367 31.180 1.00 77.56 232 ASN A C 1
ATOM 1886 O O . ASN A 1 232 ? -11.484 9.859 32.279 1.00 77.56 232 ASN A O 1
ATOM 1890 N N . THR A 1 233 ? -10.792 8.714 30.481 1.00 80.62 233 THR A N 1
ATOM 1891 C CA . THR A 1 233 ? -9.465 8.402 31.038 1.00 80.62 233 THR A CA 1
ATOM 1892 C C . THR A 1 233 ? -8.350 9.279 30.484 1.00 80.62 233 THR A C 1
ATOM 1894 O O . THR A 1 233 ? -7.244 9.256 31.021 1.00 80.62 233 THR A O 1
ATOM 1897 N N . LYS A 1 234 ? -8.613 10.017 29.399 1.00 80.50 234 LYS A N 1
ATOM 1898 C CA . LYS A 1 234 ? -7.634 10.779 28.604 1.00 80.50 234 LYS A CA 1
ATOM 1899 C C . LYS A 1 234 ? -6.472 9.948 28.046 1.00 80.50 234 LYS A C 1
ATOM 1901 O O . LYS A 1 234 ? -5.533 10.497 27.465 1.00 80.50 234 LYS A O 1
ATOM 1906 N N . LYS A 1 235 ? -6.552 8.619 28.159 1.00 83.12 235 LYS A N 1
ATOM 1907 C CA . LYS A 1 235 ? -5.576 7.677 27.608 1.00 83.12 235 LYS A CA 1
ATOM 1908 C C . LYS A 1 235 ? -5.914 7.327 26.156 1.00 83.12 235 LYS A C 1
ATOM 1910 O O . LYS A 1 235 ? -7.099 7.328 25.809 1.00 83.12 235 LYS A O 1
ATOM 1915 N N . PRO A 1 236 ? -4.907 7.003 25.326 1.00 81.75 236 PRO A N 1
ATOM 1916 C CA . PRO A 1 236 ? -5.120 6.412 24.017 1.00 81.75 236 PRO A CA 1
ATOM 1917 C C . PRO A 1 236 ? -5.915 5.118 24.143 1.00 81.75 236 PRO A C 1
ATOM 1919 O O . PRO A 1 236 ? -5.598 4.254 24.964 1.00 81.75 236 PRO A O 1
ATOM 1922 N N . VAL A 1 237 ? -6.933 4.996 23.310 1.00 83.62 237 VAL A N 1
ATOM 1923 C CA . VAL A 1 237 ? -7.744 3.797 23.148 1.00 83.62 237 VAL A CA 1
ATOM 1924 C C . VAL A 1 237 ? -7.842 3.465 21.670 1.00 83.62 237 VAL A C 1
ATOM 1926 O O . VAL A 1 237 ? -7.695 4.335 20.808 1.00 83.62 237 VAL A O 1
ATOM 1929 N N . PHE A 1 238 ? -8.099 2.195 21.395 1.00 86.50 238 PHE A N 1
ATOM 1930 C CA . PHE A 1 238 ? -8.576 1.746 20.098 1.00 86.50 238 PHE A CA 1
ATOM 1931 C C . PHE A 1 238 ? -10.036 1.347 20.245 1.00 86.50 238 PHE A C 1
ATOM 1933 O O . PHE A 1 238 ? -10.411 0.761 21.261 1.00 86.50 238 PHE A O 1
ATOM 1940 N N . GLY A 1 239 ? -10.871 1.617 19.252 1.00 85.06 239 GLY A N 1
ATOM 1941 C CA . GLY A 1 239 ? -12.256 1.196 19.372 1.00 85.06 239 GLY A CA 1
ATOM 1942 C C . GLY A 1 239 ? -13.117 1.421 18.149 1.00 85.06 239 GLY A C 1
ATOM 1943 O O . GLY A 1 239 ? -12.659 1.818 17.079 1.00 85.06 239 GLY A O 1
ATOM 1944 N N . LEU A 1 240 ? -14.405 1.180 18.358 1.00 86.88 240 LEU A N 1
ATOM 1945 C CA . LEU A 1 240 ? -15.437 1.202 17.338 1.00 86.88 240 LEU A CA 1
ATOM 1946 C C . LEU A 1 240 ? -16.542 2.176 17.722 1.00 86.88 240 LEU A C 1
ATOM 1948 O O . LEU A 1 240 ? -17.018 2.185 18.857 1.00 86.88 240 LEU A O 1
ATOM 1952 N N . SER A 1 241 ? -17.024 2.931 16.745 1.00 83.25 241 SER A N 1
ATOM 1953 C CA . SER A 1 241 ? -18.264 3.692 16.860 1.00 83.25 241 SER A CA 1
ATOM 1954 C C . SER A 1 241 ? -19.196 3.391 15.692 1.00 83.25 241 SER A C 1
ATOM 1956 O O . SER A 1 241 ? -18.753 3.043 14.597 1.00 83.25 241 SER A O 1
ATOM 1958 N N . ALA A 1 242 ? -20.497 3.517 15.931 1.00 76.25 242 ALA A N 1
ATOM 1959 C CA . ALA A 1 242 ? -21.531 3.387 14.908 1.00 76.25 242 ALA A CA 1
ATOM 1960 C C . ALA A 1 242 ? -22.319 4.694 14.798 1.00 76.25 242 ALA A C 1
ATOM 1962 O O . ALA A 1 242 ? -22.436 5.395 15.794 1.00 76.25 242 ALA A O 1
ATOM 1963 N N . PRO A 1 243 ? -22.870 5.053 13.632 1.00 66.25 243 PRO A N 1
ATOM 1964 C CA . PRO A 1 243 ? -23.690 6.245 13.462 1.00 66.25 243 PRO A CA 1
ATOM 1965 C C . PRO A 1 243 ? -25.032 6.079 14.190 1.00 66.25 243 PRO A C 1
ATOM 1967 O O . PRO A 1 243 ? -25.689 5.054 14.044 1.00 66.25 243 PRO A O 1
ATOM 1970 N N . SER A 1 244 ? -25.465 7.099 14.941 1.00 63.94 244 SER A N 1
ATOM 1971 C CA . SER A 1 244 ? -26.834 7.183 15.474 1.00 63.94 244 SER A CA 1
ATOM 1972 C C . SER A 1 244 ? -27.394 8.598 15.371 1.00 63.94 244 SER A C 1
ATOM 1974 O O . SER A 1 244 ? -26.635 9.570 15.322 1.00 63.94 244 SER A O 1
ATOM 1976 N N . GLU A 1 245 ? -28.723 8.709 15.404 1.00 51.50 245 GLU A N 1
ATOM 1977 C CA . GLU A 1 245 ? -29.460 9.981 15.396 1.00 51.50 245 GLU A CA 1
ATOM 1978 C C . GLU A 1 245 ? -29.116 10.884 16.592 1.00 51.50 245 GLU A C 1
ATOM 1980 O O . GLU A 1 245 ? -29.198 12.105 16.493 1.00 51.50 245 GLU A O 1
ATOM 1985 N N . ARG A 1 246 ? -28.663 10.304 17.712 1.00 53.50 246 ARG A N 1
ATOM 1986 C CA . ARG A 1 246 ? -28.222 11.031 18.917 1.00 53.50 246 ARG A CA 1
ATOM 1987 C C . ARG A 1 246 ? -26.710 11.309 18.926 1.00 53.50 246 ARG A C 1
ATOM 1989 O O . ARG A 1 246 ? -26.146 11.664 19.957 1.00 53.50 246 ARG A O 1
ATOM 1996 N N . GLY A 1 247 ? -26.053 11.141 17.776 1.00 54.34 247 GLY A N 1
ATOM 1997 C CA . GLY A 1 247 ? -24.601 11.146 17.612 1.00 54.34 247 GLY A CA 1
ATOM 1998 C C . GLY A 1 247 ? -24.013 9.733 17.731 1.00 54.34 247 GLY A C 1
ATOM 1999 O O . GLY A 1 247 ? -24.589 8.892 18.414 1.00 54.34 247 GLY A O 1
ATOM 2000 N N . PRO A 1 248 ? -22.885 9.416 17.066 1.00 60.59 248 PRO A N 1
ATOM 2001 C CA . PRO A 1 248 ? -22.409 8.039 16.978 1.00 60.59 248 PRO A CA 1
ATOM 2002 C C . PRO A 1 248 ? -22.076 7.442 18.358 1.00 60.59 248 PRO A C 1
ATOM 2004 O O . PRO A 1 248 ? -21.150 7.975 18.986 1.00 60.59 248 PRO A O 1
ATOM 2007 N N . PRO A 1 249 ? -22.798 6.420 18.873 1.00 70.62 249 PRO A N 1
ATOM 2008 C CA . PRO A 1 249 ? -22.391 5.713 20.077 1.00 70.62 249 PRO A CA 1
ATOM 2009 C C . PRO A 1 249 ? -21.026 5.068 19.857 1.00 70.62 249 PRO A C 1
ATOM 2011 O O . PRO A 1 249 ? -20.758 4.473 18.810 1.00 70.62 249 PRO A O 1
ATOM 2014 N N . VAL A 1 250 ? -20.166 5.186 20.865 1.00 77.44 250 VAL A N 1
ATOM 2015 C CA . VAL A 1 250 ? -18.980 4.341 20.973 1.00 77.44 250 VAL A CA 1
ATOM 2016 C C . VAL A 1 250 ? -19.477 2.956 21.369 1.00 77.44 250 VAL A C 1
ATOM 2018 O O . VAL A 1 250 ? -20.082 2.804 22.428 1.00 77.44 250 VAL A O 1
ATOM 2021 N N . LEU A 1 251 ? -19.288 1.979 20.485 1.00 76.50 251 LEU A N 1
ATOM 2022 C CA . LEU A 1 251 ? -19.712 0.599 20.713 1.00 76.50 251 LEU A CA 1
ATOM 2023 C C . LEU A 1 251 ? -18.753 -0.104 21.671 1.00 76.50 251 LEU A C 1
ATOM 2025 O O . LEU A 1 251 ? -19.195 -0.816 22.565 1.00 76.50 251 LEU A O 1
ATOM 2029 N N . PHE A 1 252 ? -17.449 0.149 21.531 1.00 84.62 252 PHE A N 1
ATOM 2030 C CA . PHE A 1 252 ? -16.461 -0.266 22.519 1.00 84.62 252 PHE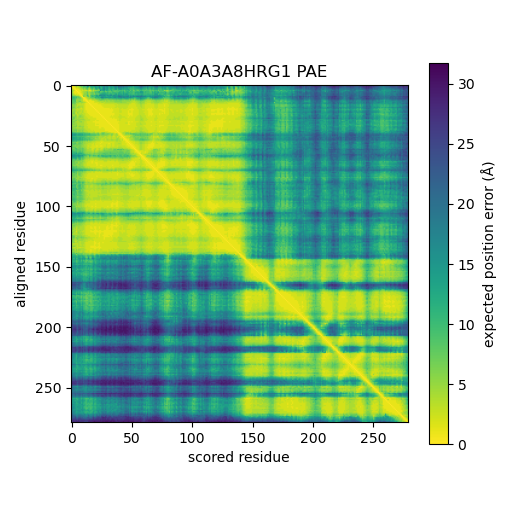 A CA 1
ATOM 2031 C C . PHE A 1 252 ? -15.194 0.599 22.457 1.00 84.62 252 PHE A C 1
ATOM 2033 O O . PHE A 1 252 ? -14.846 1.139 21.405 1.00 84.62 252 PHE A O 1
ATOM 2040 N N . GLU A 1 253 ? -14.495 0.672 23.592 1.00 84.06 253 GLU A N 1
ATOM 2041 C CA . GLU A 1 253 ? -13.119 1.163 23.719 1.00 84.06 253 GLU A CA 1
ATOM 2042 C C . GLU A 1 253 ? -12.282 0.054 24.355 1.00 84.06 253 GLU A C 1
ATOM 2044 O O . GLU A 1 253 ? -12.684 -0.531 25.363 1.00 84.06 253 GLU A O 1
ATOM 2049 N N . GLU A 1 254 ? -11.115 -0.226 23.788 1.00 79.31 254 GLU A N 1
ATOM 2050 C CA . GLU A 1 254 ? -10.146 -1.144 24.368 1.00 79.31 254 GLU A CA 1
ATOM 2051 C C . GLU A 1 254 ? -8.934 -0.347 24.880 1.00 79.31 254 GLU A C 1
ATOM 2053 O O . GLU A 1 254 ? -8.320 0.409 24.115 1.00 79.31 254 GLU A O 1
ATOM 2058 N N . PRO A 1 255 ? -8.598 -0.443 26.181 1.00 70.88 255 PRO A N 1
ATOM 2059 C CA . PRO A 1 255 ? -7.356 0.108 26.700 1.00 70.88 255 PRO A CA 1
ATOM 2060 C C . PRO A 1 255 ? -6.150 -0.723 26.236 1.00 70.88 255 PRO A C 1
ATOM 2062 O O . PRO A 1 255 ? -6.279 -1.877 25.845 1.00 70.88 255 PRO A O 1
ATOM 2065 N N . LEU A 1 256 ? -4.970 -0.103 26.301 1.00 62.69 256 LEU A N 1
ATOM 2066 C CA . LEU A 1 256 ? -3.682 -0.545 25.749 1.00 62.69 256 LEU A CA 1
ATOM 2067 C C . LEU A 1 256 ? -3.249 -1.975 26.157 1.00 62.69 256 LEU A C 1
ATOM 2069 O O . LEU A 1 256 ? -2.433 -2.147 27.061 1.00 62.69 256 LEU A O 1
ATOM 2073 N N . SER A 1 257 ? -3.755 -2.984 25.451 1.00 62.94 257 SER A N 1
ATOM 2074 C CA . SER A 1 257 ? -3.183 -4.332 25.298 1.00 62.94 257 SER A CA 1
ATOM 2075 C C . SER A 1 257 ? -3.784 -4.962 24.043 1.00 62.94 257 SER A C 1
ATOM 2077 O O . SER A 1 257 ? -4.645 -5.837 24.104 1.00 62.94 257 SER A O 1
ATOM 2079 N N . PHE A 1 258 ? -3.411 -4.415 22.892 1.00 71.50 258 PHE A N 1
ATOM 2080 C CA . PHE A 1 258 ? -4.073 -4.724 21.636 1.00 71.50 258 PHE A CA 1
ATOM 2081 C C . PHE A 1 258 ? -3.517 -5.997 21.016 1.00 71.50 258 PHE A C 1
ATOM 2083 O O . PHE A 1 258 ? -2.327 -6.061 20.730 1.00 71.50 258 PHE A O 1
ATOM 2090 N N . ASN A 1 259 ? -4.392 -6.962 20.748 1.00 84.12 259 ASN A N 1
ATOM 2091 C CA . ASN A 1 259 ? -4.119 -8.048 19.817 1.00 84.12 259 ASN A CA 1
ATOM 2092 C C . ASN A 1 259 ? -5.026 -7.867 18.593 1.00 84.12 259 ASN A C 1
ATOM 2094 O O . ASN A 1 259 ? -6.249 -7.884 18.732 1.00 84.12 259 ASN A O 1
ATOM 2098 N N . ALA A 1 260 ? -4.449 -7.661 17.409 1.00 82.75 260 ALA A N 1
ATOM 2099 C CA . ALA A 1 260 ? -5.183 -7.260 16.211 1.00 82.75 260 ALA A CA 1
ATOM 2100 C C . ALA A 1 260 ? -6.243 -8.291 15.787 1.00 82.75 260 ALA A C 1
ATOM 2102 O O . ALA A 1 260 ? -7.373 -7.908 15.477 1.00 82.75 260 ALA A O 1
ATOM 2103 N N . GLY A 1 261 ? -5.922 -9.587 15.839 1.00 82.88 261 GLY A N 1
ATOM 2104 C CA . GLY A 1 261 ? -6.881 -10.654 15.537 1.00 82.88 261 GLY A CA 1
ATOM 2105 C C . GLY A 1 261 ? -8.018 -10.760 16.563 1.00 82.88 261 GLY A C 1
ATOM 2106 O O . GLY A 1 261 ? -9.187 -10.890 16.196 1.00 82.88 261 GLY A O 1
ATOM 2107 N N . ALA A 1 262 ? -7.713 -10.664 17.862 1.00 86.00 262 ALA A N 1
ATOM 2108 C CA . ALA A 1 262 ? -8.743 -10.651 18.905 1.00 86.00 262 ALA A CA 1
ATOM 2109 C C . ALA A 1 262 ? -9.657 -9.417 18.794 1.00 86.00 262 ALA A C 1
ATOM 2111 O O . ALA A 1 262 ? -10.879 -9.540 18.912 1.00 86.00 262 ALA A O 1
ATOM 2112 N N . LEU A 1 263 ? -9.073 -8.254 18.496 1.00 87.12 263 LEU A N 1
ATOM 2113 C CA . LEU A 1 263 ? -9.797 -7.016 18.229 1.00 87.12 263 LEU A CA 1
ATOM 2114 C C . LEU A 1 263 ? -10.713 -7.147 17.016 1.00 87.12 263 LEU A C 1
ATOM 2116 O O . LEU A 1 263 ? -11.874 -6.773 17.118 1.00 87.12 263 LEU A O 1
ATOM 2120 N N . ALA A 1 264 ? -10.242 -7.712 15.900 1.00 86.25 264 ALA A N 1
ATOM 2121 C CA . ALA A 1 264 ? -11.060 -7.940 14.707 1.00 86.25 264 ALA A CA 1
ATOM 2122 C C . ALA A 1 264 ? -12.319 -8.761 15.019 1.00 86.25 264 ALA A C 1
ATOM 2124 O O . ALA A 1 264 ? -13.432 -8.336 14.701 1.00 86.25 264 ALA A O 1
ATOM 2125 N N . ARG A 1 265 ? -12.173 -9.881 15.738 1.00 88.62 265 ARG A N 1
ATOM 2126 C CA . ARG A 1 265 ? -13.322 -10.693 16.172 1.00 88.62 265 ARG A CA 1
ATOM 2127 C C . ARG A 1 265 ? -14.283 -9.917 17.064 1.00 88.62 265 ARG A C 1
ATOM 2129 O O . ARG A 1 265 ? -15.500 -10.023 16.901 1.00 88.62 265 ARG A O 1
ATOM 2136 N N . ARG A 1 266 ? -13.752 -9.115 17.989 1.00 88.19 266 ARG A N 1
ATOM 2137 C CA . ARG A 1 266 ? -14.569 -8.283 18.874 1.00 88.19 266 ARG A CA 1
ATOM 2138 C C . ARG A 1 266 ? -15.317 -7.199 18.099 1.00 88.19 266 ARG A C 1
ATOM 2140 O O . ARG A 1 266 ? -16.517 -7.060 18.289 1.00 88.19 266 ARG A O 1
ATOM 2147 N N . ILE A 1 267 ? -14.656 -6.513 17.167 1.00 89.06 267 ILE A N 1
ATOM 2148 C CA . ILE A 1 267 ? -15.265 -5.518 16.271 1.00 89.06 267 ILE A CA 1
ATOM 2149 C C . ILE A 1 267 ? -16.439 -6.124 15.510 1.00 89.06 267 ILE A C 1
ATOM 2151 O O . ILE A 1 267 ? -17.515 -5.531 15.498 1.00 89.06 267 ILE A O 1
ATOM 2155 N N . LEU A 1 268 ? -16.257 -7.305 14.911 1.00 88.00 268 LEU A N 1
ATOM 2156 C CA . LEU A 1 268 ? -17.330 -7.992 14.192 1.00 88.00 268 LEU A CA 1
ATOM 2157 C C . LEU A 1 268 ? -18.483 -8.366 15.124 1.00 88.00 268 LEU A C 1
ATOM 2159 O O . LEU A 1 268 ? -19.640 -8.151 14.770 1.00 88.00 268 LEU A O 1
ATOM 2163 N N . SER A 1 269 ? -18.188 -8.883 16.319 1.00 88.38 269 SER A N 1
ATOM 2164 C CA . SER A 1 269 ? -19.208 -9.219 17.320 1.00 88.38 269 SER A CA 1
ATOM 2165 C C . SER A 1 269 ? -20.045 -7.998 17.716 1.00 88.38 269 SER A C 1
ATOM 2167 O O . SER A 1 269 ? -21.274 -8.051 17.666 1.00 88.38 269 SER A O 1
ATOM 2169 N N . GLU A 1 270 ? -19.395 -6.887 18.064 1.00 87.00 270 GLU A N 1
ATOM 2170 C CA . GLU A 1 270 ? -20.063 -5.648 18.485 1.00 87.00 270 GLU A CA 1
ATOM 2171 C C . GLU A 1 270 ? -20.862 -5.021 17.334 1.00 87.00 270 GLU A C 1
ATOM 2173 O O . GLU A 1 270 ? -22.020 -4.628 17.498 1.00 87.00 270 GLU A O 1
ATOM 2178 N N . ALA A 1 271 ? -20.285 -4.981 16.131 1.00 84.50 271 ALA A N 1
ATOM 2179 C CA . ALA A 1 271 ? -20.946 -4.434 14.955 1.00 84.50 271 ALA A CA 1
ATOM 2180 C C . ALA A 1 271 ? -22.179 -5.265 14.547 1.00 84.50 271 ALA A C 1
ATOM 2182 O O . ALA A 1 271 ? -23.251 -4.698 14.312 1.00 84.50 271 ALA A O 1
ATOM 2183 N N . ARG A 1 272 ? -22.073 -6.604 14.529 1.00 85.75 272 ARG A N 1
ATOM 2184 C CA . ARG A 1 272 ? -23.205 -7.511 14.261 1.00 85.75 272 ARG A CA 1
ATOM 2185 C C . ARG A 1 272 ? -24.285 -7.395 15.341 1.00 85.75 272 ARG A C 1
ATOM 2187 O O . ARG A 1 272 ? -25.463 -7.337 15.002 1.00 85.75 272 ARG A O 1
ATOM 2194 N N . GLY A 1 273 ? -23.899 -7.294 16.615 1.00 81.12 273 GLY A N 1
ATOM 2195 C CA . GLY A 1 273 ? -24.828 -7.083 17.729 1.00 81.12 273 GLY A CA 1
ATOM 2196 C C . GLY A 1 273 ? -25.631 -5.788 17.594 1.00 81.12 273 GLY A C 1
ATOM 2197 O O . GLY A 1 273 ? -26.846 -5.795 17.789 1.00 81.12 273 GLY A O 1
ATOM 2198 N N . TYR A 1 274 ? -24.981 -4.699 17.174 1.00 75.44 274 TYR A N 1
ATOM 2199 C CA . TYR A 1 274 ? -25.643 -3.418 16.916 1.00 75.44 274 TYR A CA 1
ATOM 2200 C C . TYR A 1 274 ? -26.675 -3.499 15.777 1.00 75.44 274 TYR A C 1
ATOM 2202 O O . TYR A 1 274 ? -27.766 -2.947 15.894 1.00 75.44 274 TYR A O 1
ATOM 2210 N N . ASN A 1 275 ? -26.382 -4.245 14.704 1.00 65.06 275 ASN A N 1
ATOM 2211 C CA . ASN A 1 275 ? -27.315 -4.446 13.585 1.00 65.06 275 ASN A CA 1
ATOM 2212 C C . ASN A 1 275 ? -28.597 -5.214 13.965 1.00 65.06 275 ASN A C 1
ATOM 2214 O O . ASN A 1 275 ? -29.589 -5.125 13.243 1.00 65.06 275 ASN A O 1
ATOM 2218 N N . CYS A 1 276 ? -28.583 -5.968 15.068 1.00 56.66 276 CYS A N 1
ATOM 2219 C CA . CYS A 1 276 ? -29.716 -6.773 15.532 1.00 56.66 276 CYS A CA 1
ATOM 2220 C C . CYS A 1 276 ? -30.646 -6.034 16.512 1.00 56.66 276 CYS A C 1
ATOM 2222 O O . CYS A 1 276 ? -31.655 -6.604 16.928 1.00 56.66 276 CYS A O 1
ATOM 2224 N N . GLN A 1 277 ? -30.332 -4.795 16.905 1.00 56.94 277 GLN A N 1
ATOM 2225 C CA . GLN A 1 277 ? -31.182 -4.025 17.815 1.00 56.94 277 GLN A CA 1
ATOM 2226 C C . GLN A 1 277 ? -32.347 -3.368 17.049 1.00 56.94 277 GLN A C 1
ATOM 2228 O O . GLN A 1 277 ? -32.116 -2.758 16.001 1.00 56.94 277 GLN A O 1
ATOM 2233 N N . PRO A 1 278 ? -33.603 -3.475 17.532 1.00 49.16 278 PRO A N 1
ATOM 2234 C CA . PRO A 1 278 ? -34.714 -2.730 16.949 1.00 49.16 278 PRO A CA 1
ATOM 2235 C C . PRO A 1 278 ? -34.450 -1.224 17.101 1.00 49.16 278 PRO A C 1
ATOM 2237 O O . PRO A 1 278 ? -34.073 -0.776 18.184 1.00 49.16 278 PRO A O 1
ATOM 2240 N N . ARG A 1 279 ? -34.600 -0.478 15.998 1.00 52.53 279 ARG A N 1
ATOM 2241 C CA . ARG A 1 279 ? -34.478 0.988 15.972 1.00 52.53 279 ARG A CA 1
ATOM 2242 C C . ARG A 1 279 ? -35.585 1.658 16.776 1.00 52.53 279 ARG A C 1
ATOM 2244 O O . ARG A 1 279 ? -36.737 1.177 16.677 1.00 52.53 279 ARG A O 1
#